Protein AF-A0A0S4JA95-F1 (afdb_monomer_lite)

InterPro domains:
  IPR000727 Target SNARE coiled-coil homology domain [PS50192] (209-271)

Foldseek 3Di:
DPPVVVVVVVVVVVVVVVVVVVVPPDDDDPVVVVVVVVVVVVVVVVVVVLVPDDPLVNLLVVLVVLLVVLVVLVVVLVCCVPDDVPPDDPVNNVVSVVVSVVSLVVSVVSLVVSCVVCVVVVNNVVSVVSVVSSVVSVVVVCVVVVPPPPDDDDPDDDDDDDPDDDDDDDDDDDDDDDDDDDDDDDDDDDPDCVPVCPVVVVVVVVVVVVVVVVVVVVVVVVVVVVVVVVVVVVVVVVVVVVVVVVVVVVVVVVVVVVVVVVVVVVVVVVVVVVVVVVVVVVVVVVVVVVVVVVVVCCVVVCVPDDPPDD

Sequence (310 aa):
MSEYSSTSISMRVSLNKLSKIRGLVGVGDGRSIQQAARDEELAEEERRKLAQLSPYQRTEYLTASAIQELRETMRTYEEMENGVPRQFGPADVARCRQRMRKQEIEISKMGKDALRLARAERKESEARELLRHIDGAKQYYRQRFRLVTTGGDGSNSDADRAISPINSATNFGRNDAAPLLGSDSINATDFGTSLRSEAEFQQFFSTLMKQDHLMDAQLDRIHAGILRLRDNADMLSNELKVQDALIDDTEDKVDAVTGKLKSLNKTLKQTLKQVDSGRMCIYVFCFLILAGLVGGILYVTGVIGPSSKK

Structure (mmCIF, N/CA/C/O backbone):
data_AF-A0A0S4JA95-F1
#
_entry.id   AF-A0A0S4JA95-F1
#
loop_
_atom_site.group_PDB
_atom_site.id
_atom_site.type_symbol
_atom_site.label_atom_id
_atom_site.label_alt_id
_atom_site.label_comp_id
_atom_site.label_asym_id
_atom_site.label_entity_id
_atom_site.label_seq_id
_atom_site.pdbx_PDB_ins_code
_atom_site.Cartn_x
_atom_site.Cartn_y
_atom_site.Cartn_z
_atom_site.occupancy
_atom_site.B_iso_or_equiv
_atom_site.auth_seq_id
_atom_site.auth_comp_id
_atom_site.auth_asym_id
_atom_site.auth_atom_id
_atom_site.pdbx_PDB_model_num
ATOM 1 N N . MET A 1 1 ? -21.968 16.383 29.944 1.00 40.12 1 MET A N 1
ATOM 2 C CA . MET A 1 1 ? -20.825 15.921 29.114 1.00 40.12 1 MET A CA 1
ATOM 3 C C . MET A 1 1 ? -21.123 14.685 28.236 1.00 40.12 1 MET A C 1
ATOM 5 O O . MET A 1 1 ? -20.198 14.165 27.631 1.00 40.12 1 MET A O 1
ATOM 9 N N . SER A 1 2 ? -22.379 14.227 28.087 1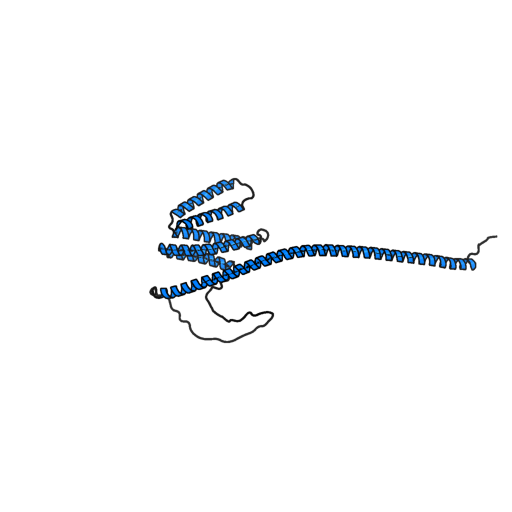.00 48.69 2 SER A N 1
ATOM 10 C CA . SER A 1 2 ? -22.720 13.013 27.304 1.00 48.69 2 SER A CA 1
ATOM 11 C C . SER A 1 2 ? -23.030 13.276 25.813 1.00 48.69 2 SER A C 1
ATOM 13 O O . SER A 1 2 ? -22.929 12.375 24.982 1.00 48.69 2 SER A O 1
ATOM 15 N N . GLU A 1 3 ? -23.331 14.519 25.428 1.00 38.81 3 GLU A N 1
ATOM 16 C CA . GLU A 1 3 ? -23.821 14.826 24.072 1.00 38.81 3 GLU A CA 1
ATOM 17 C C . GLU A 1 3 ? -22.738 14.822 22.981 1.00 38.81 3 GLU A C 1
ATOM 19 O O . GLU A 1 3 ? -23.032 14.499 21.834 1.00 38.81 3 GLU A O 1
ATOM 24 N N . TYR A 1 4 ? -21.465 15.058 23.316 1.00 36.28 4 TYR A N 1
ATOM 25 C CA . TYR A 1 4 ? -20.388 15.095 22.312 1.00 36.28 4 TYR A CA 1
ATOM 26 C C . TYR A 1 4 ? -20.047 13.718 21.707 1.00 36.28 4 TYR A C 1
ATOM 28 O O . TYR A 1 4 ? -19.548 13.646 20.583 1.00 36.28 4 TYR A O 1
ATOM 36 N N . SER A 1 5 ? -20.350 12.614 22.402 1.00 44.53 5 SER A N 1
ATOM 37 C CA . SER A 1 5 ? -20.057 11.262 21.899 1.00 44.53 5 SER A CA 1
ATOM 38 C C . SER A 1 5 ? -21.073 10.804 20.842 1.00 44.53 5 SER A C 1
ATOM 40 O O . SER A 1 5 ? -20.681 10.301 19.785 1.00 44.53 5 SER A O 1
ATOM 42 N N . SER A 1 6 ? -22.370 11.071 21.056 1.00 41.28 6 SER A N 1
ATOM 43 C CA . SER A 1 6 ? -23.441 10.674 20.123 1.00 41.28 6 SER A CA 1
ATOM 44 C C . SER A 1 6 ? -23.321 11.347 18.752 1.00 41.28 6 SER A C 1
ATOM 46 O O . SER A 1 6 ? -23.559 10.700 17.730 1.00 41.28 6 SER A O 1
ATOM 48 N N . THR A 1 7 ? -22.899 12.613 18.701 1.00 38.59 7 THR A N 1
ATOM 49 C CA . THR A 1 7 ? -22.753 13.360 17.440 1.00 38.59 7 THR A CA 1
ATOM 50 C C . THR A 1 7 ? -21.589 12.831 16.599 1.00 38.59 7 THR A C 1
ATOM 52 O O . THR A 1 7 ? -21.710 12.698 15.381 1.00 38.59 7 THR A O 1
ATOM 55 N N . SER A 1 8 ? -20.486 12.437 17.248 1.00 39.91 8 SER A N 1
ATOM 56 C CA . SER A 1 8 ? -19.301 11.899 16.564 1.00 39.91 8 SER A CA 1
ATOM 57 C C . SER A 1 8 ? -19.545 10.521 15.929 1.00 39.91 8 SER A C 1
ATOM 59 O O . SER A 1 8 ? -19.040 10.238 14.842 1.00 39.91 8 SER A O 1
ATOM 61 N N . ILE A 1 9 ? -20.373 9.687 16.566 1.00 47.34 9 ILE A N 1
ATOM 62 C CA . ILE A 1 9 ? -20.746 8.353 16.074 1.00 47.34 9 ILE A CA 1
ATOM 63 C C . ILE A 1 9 ? -21.783 8.473 14.942 1.00 47.34 9 ILE A C 1
ATOM 65 O O . ILE A 1 9 ? -21.666 7.795 13.921 1.00 47.34 9 ILE A O 1
ATOM 69 N N . SER A 1 10 ? -22.738 9.405 15.063 1.00 42.75 10 SER A N 1
ATOM 70 C CA . SER A 1 10 ? -23.757 9.696 14.037 1.00 42.75 10 SER A CA 1
ATOM 71 C C . SER A 1 10 ? -23.156 10.180 12.703 1.00 42.75 10 SER A C 1
ATOM 73 O O . SER A 1 10 ? -23.601 9.783 11.619 1.00 42.75 10 SER A O 1
ATOM 75 N N . MET A 1 11 ? -22.077 10.972 12.757 1.00 40.06 11 MET A N 1
ATOM 76 C CA . MET A 1 11 ? -21.356 11.406 11.553 1.00 40.06 11 MET A CA 1
ATOM 77 C C . MET A 1 11 ? -20.613 10.260 10.845 1.00 40.06 11 MET A C 1
ATOM 79 O O . MET A 1 11 ? -20.545 10.247 9.617 1.00 40.06 11 MET A O 1
ATOM 83 N N . ARG A 1 12 ? -20.091 9.266 11.575 1.00 48.62 12 ARG A N 1
ATOM 84 C CA . ARG A 1 12 ? -19.271 8.184 10.990 1.00 48.62 12 ARG A CA 1
ATOM 85 C C . ARG A 1 12 ? -20.079 7.166 10.189 1.00 48.62 12 ARG A C 1
ATOM 87 O O . ARG A 1 12 ? -19.659 6.796 9.094 1.00 48.62 12 ARG A O 1
ATOM 94 N N . VAL A 1 13 ? -21.260 6.781 10.680 1.00 48.09 13 VAL A N 1
ATOM 95 C CA . VAL A 1 13 ? -22.182 5.888 9.946 1.00 48.09 13 VAL A CA 1
ATOM 96 C C . VAL A 1 13 ? -22.606 6.524 8.616 1.00 48.09 13 VAL A C 1
ATOM 98 O O . VAL A 1 13 ? -22.674 5.851 7.587 1.00 48.09 13 VAL A O 1
ATOM 101 N N . SER A 1 14 ? -22.806 7.844 8.616 1.00 48.53 14 SER A N 1
ATOM 102 C CA . SER A 1 14 ? -23.170 8.610 7.419 1.00 48.53 14 SER A CA 1
ATOM 103 C C . SER A 1 14 ? -22.014 8.686 6.410 1.00 48.53 14 SER A C 1
ATOM 105 O O . SER A 1 14 ? -22.227 8.520 5.212 1.00 48.53 14 SER A O 1
ATOM 107 N N . LEU A 1 15 ? -20.771 8.862 6.873 1.00 42.06 15 LEU A N 1
ATOM 108 C CA . LEU A 1 15 ? -19.599 8.972 5.993 1.00 42.06 15 LEU A CA 1
ATOM 109 C C . LEU A 1 15 ? -19.206 7.644 5.324 1.00 42.06 15 LEU A C 1
ATOM 111 O O . LEU A 1 15 ? -18.829 7.645 4.150 1.00 42.06 15 LEU A O 1
ATOM 115 N N . ASN A 1 16 ? -19.347 6.507 6.013 1.00 45.72 16 ASN A N 1
ATOM 116 C CA . ASN A 1 16 ? -19.073 5.196 5.412 1.00 45.72 16 ASN A CA 1
ATOM 117 C C . ASN A 1 16 ? -20.108 4.830 4.333 1.00 45.72 16 ASN A C 1
ATOM 119 O O . ASN A 1 16 ? -19.714 4.350 3.265 1.00 45.72 16 ASN A O 1
ATOM 123 N N . LYS A 1 17 ? -21.401 5.132 4.546 1.00 52.81 17 LYS A N 1
ATOM 124 C CA . LYS A 1 17 ? -22.447 4.972 3.515 1.00 52.81 17 LYS A CA 1
ATOM 125 C C . LYS A 1 17 ? -22.216 5.914 2.318 1.00 52.81 17 LYS A C 1
ATOM 127 O O . LYS A 1 17 ? -22.281 5.463 1.178 1.00 52.81 17 LYS A O 1
ATOM 132 N N . LEU A 1 18 ? -21.801 7.165 2.551 1.00 39.41 18 LEU A N 1
ATOM 133 C CA . LEU A 1 18 ? -21.456 8.117 1.479 1.00 39.41 18 LEU A CA 1
ATOM 134 C C . LEU A 1 18 ? -20.217 7.700 0.665 1.00 39.41 18 LEU A C 1
ATOM 136 O O . LEU A 1 18 ? -20.162 7.933 -0.542 1.00 39.41 18 LEU A O 1
ATOM 140 N N . SER A 1 19 ? -19.236 7.031 1.280 1.00 47.09 19 SER A N 1
ATOM 141 C CA . SER A 1 19 ? -18.080 6.488 0.548 1.00 47.09 19 SER A CA 1
ATOM 142 C C . SER A 1 19 ? -18.459 5.339 -0.398 1.00 47.09 19 SER A C 1
ATOM 144 O O . SER A 1 19 ? -17.890 5.229 -1.484 1.00 47.09 19 SER A O 1
ATOM 146 N N . LYS A 1 20 ? -19.468 4.535 -0.024 1.00 48.22 20 LYS A N 1
ATOM 147 C CA . LYS A 1 20 ? -20.014 3.440 -0.842 1.00 48.22 20 LYS A CA 1
ATOM 148 C C . LYS A 1 20 ? -20.775 3.981 -2.061 1.00 48.22 20 LYS A C 1
ATOM 150 O O . LYS A 1 20 ? -20.765 3.351 -3.111 1.00 48.22 20 LYS A O 1
ATOM 155 N N . ILE A 1 21 ? -21.336 5.188 -1.947 1.00 46.75 21 ILE A N 1
ATOM 156 C CA . ILE A 1 21 ? -21.994 5.921 -3.040 1.00 46.75 21 ILE A CA 1
ATOM 157 C C . ILE A 1 21 ? -20.963 6.599 -3.965 1.00 46.75 21 ILE A C 1
ATOM 159 O O . ILE A 1 21 ? -21.133 6.615 -5.181 1.00 46.75 21 ILE A O 1
ATOM 163 N N . ARG A 1 22 ? -19.838 7.102 -3.432 1.00 42.91 22 ARG A N 1
ATOM 164 C CA . ARG A 1 22 ? -18.811 7.798 -4.238 1.00 42.91 22 ARG A CA 1
ATOM 165 C C . ARG A 1 22 ? -17.956 6.870 -5.118 1.00 42.91 22 ARG A C 1
ATOM 167 O O . ARG A 1 22 ? -17.336 7.348 -6.062 1.00 42.91 22 ARG A O 1
ATOM 174 N N . GLY A 1 23 ? -17.940 5.563 -4.846 1.00 40.25 23 GLY A N 1
ATOM 175 C CA . GLY A 1 23 ? -17.291 4.554 -5.698 1.00 40.25 23 GLY A CA 1
ATOM 176 C C . GLY A 1 23 ? -18.066 4.193 -6.975 1.00 40.25 23 GLY A C 1
ATOM 177 O O . GLY A 1 23 ? -17.546 3.460 -7.806 1.00 40.25 23 GLY A O 1
ATOM 178 N N . LEU A 1 24 ? -19.286 4.714 -7.139 1.00 44.34 24 LEU A N 1
ATOM 179 C CA . LEU A 1 24 ? -20.206 4.436 -8.250 1.00 44.34 24 LEU A CA 1
ATOM 180 C C . LEU A 1 24 ? -20.375 5.643 -9.194 1.00 44.34 24 LEU A C 1
ATOM 182 O O . LEU A 1 24 ? -21.385 5.774 -9.881 1.00 44.34 24 LEU A O 1
ATOM 186 N N . VAL A 1 25 ? -19.387 6.545 -9.250 1.00 42.47 25 VAL A N 1
ATOM 187 C CA . VAL A 1 25 ? -19.372 7.645 -10.230 1.00 42.47 25 VAL A CA 1
ATOM 188 C C . VAL A 1 25 ? -18.811 7.122 -11.549 1.00 42.47 25 VAL A C 1
ATOM 190 O O . VAL A 1 25 ? -17.642 7.296 -11.881 1.00 42.47 25 VAL A O 1
ATOM 193 N N . GLY A 1 26 ? -19.678 6.440 -12.286 1.00 42.94 26 GLY A N 1
ATOM 194 C CA . GLY A 1 26 ? -19.425 5.978 -13.638 1.00 42.94 26 GLY A CA 1
ATOM 195 C C . GLY A 1 26 ? -20.683 5.339 -14.201 1.00 42.94 26 GLY A C 1
ATOM 196 O O . GLY A 1 26 ? -20.927 4.166 -13.958 1.00 42.94 26 GLY A O 1
ATOM 197 N N . VAL A 1 27 ? -21.420 6.122 -14.992 1.00 41.16 27 VAL A N 1
ATOM 198 C CA . VAL A 1 27 ? -22.648 5.780 -15.734 1.00 41.16 27 VAL A CA 1
ATOM 199 C C . VAL A 1 27 ? -23.941 5.944 -14.928 1.00 41.16 27 VAL A C 1
ATOM 201 O O . VAL A 1 27 ? -24.255 5.198 -14.007 1.00 41.16 27 VAL A O 1
ATOM 204 N N . GLY A 1 28 ? -24.684 6.989 -15.301 1.00 49.06 28 GLY A N 1
ATOM 205 C CA . GLY A 1 28 ? -25.961 7.360 -14.719 1.00 49.06 28 GLY A CA 1
ATOM 206 C C . GLY A 1 28 ? -27.033 6.306 -14.956 1.00 49.06 28 GLY A C 1
ATOM 207 O O . GLY A 1 28 ? -27.331 5.946 -16.091 1.00 49.06 28 GLY A O 1
ATOM 208 N N . ASP A 1 29 ? -27.649 5.878 -13.862 1.00 44.66 29 ASP A N 1
ATOM 209 C CA . ASP A 1 29 ? -28.899 5.141 -13.880 1.00 44.66 29 ASP A CA 1
ATOM 210 C C . ASP A 1 29 ? -29.833 5.805 -12.859 1.00 44.66 29 ASP A C 1
ATOM 212 O O . ASP A 1 29 ? -29.505 5.932 -11.671 1.00 44.66 29 ASP A O 1
ATOM 216 N N . GLY A 1 30 ? -30.990 6.287 -13.322 1.00 50.72 30 GLY A N 1
ATOM 217 C CA . GLY A 1 30 ? -31.999 6.980 -12.505 1.00 50.72 30 GLY A CA 1
ATOM 218 C C . GLY A 1 30 ? -32.565 6.120 -11.367 1.00 50.72 30 GLY A C 1
ATOM 219 O O . GLY A 1 30 ? -33.229 6.636 -10.470 1.00 50.72 30 GLY A O 1
ATOM 220 N N . ARG A 1 31 ? -32.236 4.822 -11.350 1.00 51.56 31 ARG A N 1
ATOM 221 C CA . ARG A 1 31 ? -32.464 3.897 -10.231 1.00 51.56 31 ARG A CA 1
ATOM 222 C C . ARG A 1 31 ? -31.691 4.268 -8.959 1.00 51.56 31 ARG A C 1
ATOM 224 O O . ARG A 1 31 ? -32.175 3.989 -7.867 1.00 51.56 31 ARG A O 1
ATOM 231 N N . SER A 1 32 ? -30.552 4.955 -9.071 1.00 60.62 32 SER A N 1
ATOM 232 C CA . SER A 1 32 ? -29.717 5.333 -7.917 1.00 60.62 32 SER A CA 1
ATOM 233 C C . SER A 1 32 ? -30.389 6.322 -6.954 1.00 60.62 32 SER A C 1
ATOM 235 O O . SER A 1 32 ? -30.177 6.226 -5.750 1.00 60.62 32 SER A O 1
ATOM 237 N N . ILE A 1 33 ? -31.242 7.228 -7.447 1.00 64.31 33 ILE A N 1
ATOM 238 C CA . ILE A 1 33 ? -31.874 8.267 -6.611 1.00 64.31 33 ILE A CA 1
ATOM 239 C C . ILE A 1 33 ? -33.005 7.679 -5.760 1.00 64.31 33 ILE A C 1
ATOM 241 O O . ILE A 1 33 ? -33.087 7.953 -4.566 1.00 64.31 33 ILE A O 1
ATOM 245 N N . GLN A 1 34 ? -33.851 6.825 -6.343 1.00 68.38 34 GLN A N 1
ATOM 246 C CA . GLN A 1 34 ? -34.899 6.129 -5.587 1.00 68.38 34 GLN A CA 1
ATOM 247 C C . GLN A 1 34 ? -34.320 5.147 -4.568 1.00 68.38 34 GLN A C 1
ATOM 249 O O . GLN A 1 34 ? -34.892 4.966 -3.496 1.00 68.38 34 GLN A O 1
ATOM 254 N N . GLN A 1 35 ? -33.191 4.519 -4.891 1.00 71.88 35 GLN A N 1
ATOM 255 C CA . GLN A 1 35 ? -32.528 3.592 -3.984 1.00 71.88 35 GLN A CA 1
ATOM 256 C C . GLN A 1 35 ? -31.829 4.336 -2.840 1.00 71.88 35 GLN A C 1
ATOM 258 O O . GLN A 1 35 ? -32.006 3.959 -1.689 1.00 71.88 35 GLN A O 1
ATOM 263 N N . ALA A 1 36 ? -31.178 5.468 -3.127 1.00 72.12 36 ALA A N 1
ATOM 264 C CA . ALA A 1 36 ? -30.613 6.342 -2.102 1.00 72.12 36 ALA A CA 1
ATOM 265 C C . ALA A 1 36 ? -31.681 6.902 -1.146 1.00 72.12 36 ALA A C 1
ATOM 267 O O . ALA A 1 36 ? -31.464 6.904 0.061 1.00 72.12 36 ALA A O 1
ATOM 268 N N . ALA A 1 37 ? -32.846 7.314 -1.662 1.00 77.12 37 ALA A N 1
ATOM 269 C CA . ALA A 1 37 ? -33.949 7.798 -0.829 1.00 77.12 37 ALA A CA 1
ATOM 270 C C . ALA A 1 37 ? -34.509 6.700 0.094 1.00 77.12 37 ALA A C 1
ATOM 272 O O . ALA A 1 37 ? -34.759 6.950 1.270 1.00 77.12 37 ALA A O 1
ATOM 273 N N . ARG A 1 38 ? -34.649 5.464 -0.410 1.00 78.12 38 ARG A N 1
ATOM 274 C CA . ARG A 1 38 ? -35.054 4.311 0.415 1.00 78.12 38 ARG A CA 1
ATOM 275 C C . ARG A 1 38 ? -34.007 3.951 1.468 1.00 78.12 38 ARG A C 1
ATOM 277 O O . ARG A 1 38 ? -34.364 3.627 2.596 1.00 78.12 38 ARG A O 1
ATOM 284 N N . ASP A 1 39 ? -32.727 4.018 1.116 1.00 75.94 39 ASP A N 1
ATOM 285 C CA . ASP A 1 39 ? -31.629 3.743 2.046 1.00 75.94 39 ASP A CA 1
ATOM 286 C C . ASP A 1 39 ? -31.532 4.810 3.151 1.00 75.94 39 ASP A C 1
ATOM 288 O O . ASP A 1 39 ? -31.153 4.501 4.286 1.00 75.94 39 ASP A O 1
ATOM 292 N N . GLU A 1 40 ? -31.877 6.060 2.834 1.00 79.00 40 GLU A N 1
ATOM 293 C CA . GLU A 1 40 ? -31.938 7.168 3.789 1.00 79.00 40 GLU A CA 1
ATOM 294 C C . GLU A 1 40 ? -33.131 7.025 4.744 1.00 79.00 40 GLU A C 1
ATOM 296 O O . GLU A 1 40 ? -32.951 7.152 5.957 1.00 79.00 40 GLU A O 1
ATOM 301 N N . GLU A 1 41 ? -34.305 6.650 4.230 1.00 81.62 41 GLU A N 1
ATOM 302 C CA . GLU A 1 41 ? -35.497 6.365 5.040 1.00 81.62 41 GLU A CA 1
ATOM 303 C C . GLU A 1 41 ? -35.250 5.205 6.019 1.00 81.62 41 GLU A C 1
ATOM 305 O O . GLU A 1 41 ? -35.518 5.327 7.217 1.00 81.62 41 GLU A O 1
ATOM 310 N N . LEU A 1 42 ? -34.629 4.116 5.549 1.00 80.44 42 LEU A N 1
ATOM 311 C CA . LEU A 1 42 ? -34.222 2.991 6.398 1.00 80.44 42 LEU A CA 1
ATOM 312 C C . LEU A 1 42 ? -33.213 3.417 7.472 1.00 80.44 42 LEU A C 1
ATOM 314 O O . LEU A 1 42 ? -33.325 3.011 8.630 1.00 80.44 42 LEU A O 1
ATOM 318 N N . ALA A 1 43 ? -32.239 4.261 7.121 1.00 77.38 43 ALA A N 1
ATOM 319 C CA . ALA A 1 43 ? -31.263 4.765 8.083 1.00 77.38 43 ALA A CA 1
ATOM 320 C C . ALA A 1 43 ? -31.907 5.671 9.145 1.00 77.38 43 ALA A C 1
ATOM 322 O O . ALA A 1 43 ? -31.473 5.678 10.301 1.00 77.38 43 ALA A O 1
ATOM 323 N N . GLU A 1 44 ? -32.928 6.445 8.780 1.00 80.75 44 GLU A N 1
ATOM 324 C CA . GLU A 1 44 ? -33.668 7.273 9.727 1.00 80.75 44 GLU A CA 1
ATOM 325 C C . GLU A 1 44 ? -34.537 6.422 10.660 1.00 80.75 44 GLU A C 1
ATOM 327 O O . GLU A 1 44 ? -34.577 6.668 11.870 1.00 80.75 44 GLU A O 1
ATOM 332 N N . GLU A 1 45 ? -35.162 5.367 10.140 1.00 81.38 45 GLU A N 1
ATOM 333 C CA . GLU A 1 45 ? -35.920 4.412 10.946 1.00 81.38 45 GLU A CA 1
ATOM 334 C C . GLU A 1 45 ? -35.017 3.673 11.948 1.00 81.38 45 GLU A C 1
ATOM 336 O O . GLU A 1 45 ? -35.349 3.574 13.133 1.00 81.38 45 GLU A O 1
ATOM 341 N N . GLU A 1 46 ? -33.830 3.231 11.519 1.00 75.38 46 GLU A N 1
ATOM 342 C CA . GLU A 1 46 ? -32.809 2.655 12.404 1.00 75.38 46 GLU A CA 1
ATOM 343 C C . GLU A 1 46 ? -32.403 3.635 13.511 1.00 75.38 46 GLU A C 1
ATOM 345 O O . GLU A 1 46 ? -32.295 3.248 14.675 1.00 75.38 46 GLU A O 1
ATOM 350 N N . ARG A 1 47 ? -32.229 4.924 13.191 1.00 77.62 47 ARG A N 1
ATOM 351 C CA . ARG A 1 47 ? -31.912 5.959 14.191 1.00 77.62 47 ARG A CA 1
ATOM 352 C C . ARG A 1 47 ? -33.031 6.138 15.210 1.00 77.62 47 ARG A C 1
ATOM 354 O O . ARG A 1 47 ? -32.741 6.268 16.399 1.00 77.62 47 ARG A O 1
ATOM 361 N N . ARG A 1 48 ? -34.291 6.124 14.767 1.00 82.69 48 ARG A N 1
ATOM 362 C CA . ARG A 1 48 ? -35.458 6.218 15.659 1.00 82.69 48 ARG A CA 1
ATOM 363 C C . ARG A 1 48 ? -35.540 5.003 16.583 1.00 82.69 48 ARG A C 1
ATOM 365 O O . ARG A 1 48 ? -35.748 5.178 17.781 1.00 82.69 48 ARG A O 1
ATOM 372 N N . LYS A 1 49 ? -35.285 3.798 16.065 1.00 80.19 49 LYS A N 1
ATOM 373 C CA . LYS A 1 49 ? -35.209 2.562 16.866 1.00 80.19 49 LYS A CA 1
ATOM 374 C C . LYS A 1 49 ? -34.053 2.609 17.873 1.00 80.19 49 LYS A C 1
ATOM 376 O O . LYS A 1 49 ? -34.247 2.304 19.045 1.00 80.19 49 LYS A O 1
ATOM 381 N N . LEU A 1 50 ? -32.878 3.088 17.461 1.00 74.06 50 LEU A N 1
ATOM 382 C CA . LEU A 1 50 ? -31.706 3.266 18.332 1.00 74.06 50 LEU A CA 1
ATOM 383 C C . LEU A 1 50 ? -31.912 4.303 19.439 1.00 74.06 50 LEU A C 1
ATOM 385 O O . LEU A 1 50 ? -31.265 4.202 20.480 1.00 74.06 50 LEU A O 1
ATOM 389 N N . ALA A 1 51 ? -32.791 5.284 19.235 1.00 81.00 51 ALA A N 1
ATOM 390 C CA . ALA A 1 51 ? -33.137 6.270 20.254 1.00 81.00 51 ALA A CA 1
ATOM 391 C C . ALA A 1 51 ? -34.054 5.704 21.355 1.00 81.00 51 ALA A C 1
ATOM 393 O O . ALA A 1 51 ? -34.079 6.252 22.452 1.00 81.00 51 ALA A O 1
ATOM 394 N N . GLN A 1 52 ? -34.786 4.621 21.076 1.00 85.75 52 GLN A N 1
ATOM 395 C CA . GLN A 1 52 ? -35.679 3.966 22.040 1.00 85.75 52 GLN A CA 1
ATOM 396 C C . GLN A 1 52 ? -34.980 2.872 22.868 1.00 85.75 52 GLN A C 1
ATOM 398 O O . GLN A 1 52 ? -35.522 2.427 23.877 1.00 85.75 52 GLN A O 1
ATOM 403 N N . LEU A 1 53 ? -33.789 2.436 22.449 1.00 86.19 53 LEU A N 1
ATOM 404 C CA . LEU A 1 53 ? -33.022 1.362 23.085 1.00 86.19 53 LEU A CA 1
ATOM 405 C C . LEU A 1 53 ? -32.216 1.862 24.292 1.00 86.19 53 LEU A C 1
ATOM 407 O O . LEU A 1 53 ? -31.816 3.028 24.355 1.00 86.19 53 LEU A O 1
ATOM 411 N N . SER A 1 54 ? -31.930 0.962 25.243 1.00 90.06 54 SER A N 1
ATOM 412 C CA . SER A 1 54 ? -31.064 1.299 26.379 1.00 90.06 54 SER A CA 1
ATOM 413 C C . SER A 1 54 ? -29.647 1.666 25.905 1.00 90.06 54 SER A C 1
ATOM 415 O O . SER A 1 54 ? -29.214 1.204 24.841 1.00 90.06 54 SER A O 1
ATOM 417 N N . PRO A 1 55 ? -28.892 2.486 26.662 1.00 89.12 55 PRO A N 1
ATOM 418 C CA . PRO A 1 55 ? -27.515 2.834 26.316 1.00 89.12 55 PRO A CA 1
ATOM 419 C C . PRO A 1 55 ? -26.649 1.610 26.000 1.00 89.12 55 PRO A C 1
ATOM 421 O O . PRO A 1 55 ? -25.936 1.613 24.994 1.00 89.12 55 PRO A O 1
ATOM 424 N N . TYR A 1 56 ? -26.758 0.548 26.804 1.00 88.69 56 TYR A N 1
ATOM 425 C CA . TYR A 1 56 ? -26.090 -0.723 26.538 1.00 88.69 56 TYR A CA 1
ATOM 426 C C . TYR A 1 56 ? -26.538 -1.355 25.213 1.00 88.69 56 TYR A C 1
ATOM 428 O O . TYR A 1 56 ? -25.693 -1.610 24.355 1.00 88.69 56 TYR A O 1
ATOM 436 N N . GLN A 1 57 ? -27.846 -1.528 25.000 1.00 87.56 57 GLN A N 1
ATOM 437 C CA . GLN A 1 57 ? -28.393 -2.149 23.784 1.00 87.56 57 GLN A CA 1
ATOM 438 C C . GLN A 1 57 ? -27.989 -1.395 22.512 1.00 87.56 57 GLN A C 1
ATOM 440 O O . GLN A 1 57 ? -27.701 -1.989 21.474 1.00 87.56 57 GLN A O 1
ATOM 445 N N . ARG A 1 58 ? -27.900 -0.065 22.593 1.00 86.56 58 ARG A N 1
ATOM 446 C CA . ARG A 1 58 ? -27.397 0.760 21.495 1.00 86.56 58 ARG A CA 1
ATOM 447 C C . ARG A 1 58 ? -25.931 0.452 21.190 1.00 86.56 58 ARG A C 1
ATOM 449 O O . ARG A 1 58 ? -25.570 0.314 20.023 1.00 86.56 58 ARG A O 1
ATOM 456 N N . THR A 1 59 ? -25.078 0.348 22.210 1.00 88.19 59 THR A N 1
ATOM 457 C CA . THR A 1 59 ? -23.663 -0.008 22.006 1.00 88.19 59 THR A CA 1
ATOM 458 C C . THR A 1 59 ? -23.465 -1.446 21.550 1.00 88.19 59 THR A C 1
ATOM 460 O O . THR A 1 59 ? -22.589 -1.699 20.726 1.00 88.19 59 THR A O 1
ATOM 463 N N . GLU A 1 60 ? -24.292 -2.372 22.024 1.00 87.75 60 GLU A N 1
ATOM 464 C CA . GLU A 1 60 ? -24.311 -3.763 21.582 1.00 87.75 60 GLU A CA 1
ATOM 465 C C . GLU A 1 60 ? -24.624 -3.846 20.087 1.00 87.75 60 GLU A C 1
ATOM 467 O O . GLU A 1 60 ? -23.827 -4.405 19.334 1.00 87.75 60 GLU A O 1
ATOM 472 N N . TYR A 1 61 ? -25.704 -3.198 19.635 1.00 87.19 61 TYR A N 1
ATOM 473 C CA . TYR A 1 61 ? -26.069 -3.143 18.219 1.00 87.19 61 TYR A CA 1
ATOM 474 C C . TYR A 1 61 ? -24.944 -2.567 17.352 1.00 87.19 61 TYR A C 1
ATOM 476 O O . TYR A 1 61 ? -24.587 -3.138 16.323 1.00 87.19 61 TYR A O 1
ATOM 484 N N . LEU A 1 62 ? -24.343 -1.451 17.780 1.00 87.50 62 LEU A N 1
ATOM 485 C CA . LEU A 1 62 ? -23.231 -0.830 17.055 1.00 87.50 62 LEU A CA 1
ATOM 486 C C . LEU A 1 62 ? -22.013 -1.756 16.976 1.00 87.50 62 LEU A C 1
ATOM 488 O O . LEU A 1 62 ? -21.377 -1.858 15.929 1.00 87.50 62 LEU A O 1
ATOM 492 N N . THR A 1 63 ? -21.714 -2.462 18.064 1.00 87.81 63 THR A N 1
ATOM 493 C CA . THR A 1 63 ? -20.607 -3.418 18.110 1.00 87.81 63 THR A CA 1
ATOM 494 C C . THR A 1 63 ? -20.878 -4.613 17.198 1.00 87.81 63 THR A C 1
ATOM 496 O O . THR A 1 63 ? -20.002 -5.001 16.428 1.00 87.81 63 THR A O 1
ATOM 499 N N . ALA A 1 64 ? -22.094 -5.162 17.225 1.00 84.88 64 ALA A N 1
ATOM 500 C CA . ALA A 1 64 ? -22.512 -6.255 16.353 1.00 84.88 64 ALA A CA 1
ATOM 501 C C . ALA A 1 64 ? -22.457 -5.854 14.869 1.00 84.88 64 ALA A C 1
ATOM 503 O O . ALA A 1 64 ? -21.910 -6.592 14.047 1.00 84.88 64 ALA A O 1
ATOM 504 N N . SER A 1 65 ? -22.936 -4.652 14.538 1.00 87.94 65 SER A N 1
ATOM 505 C CA . SER A 1 65 ? -22.863 -4.087 13.188 1.00 87.94 65 SER A CA 1
ATOM 506 C C . SER A 1 65 ? -21.413 -3.915 12.719 1.00 87.94 65 SER A C 1
ATOM 508 O O . SER A 1 65 ? -21.072 -4.310 11.605 1.00 87.94 65 SER A O 1
ATOM 510 N N . ALA A 1 66 ? -20.519 -3.432 13.585 1.00 88.50 66 ALA A N 1
ATOM 511 C CA . ALA A 1 66 ? -19.099 -3.318 13.260 1.00 88.50 66 ALA A CA 1
ATOM 512 C C . ALA A 1 66 ? -18.415 -4.682 13.065 1.00 88.50 66 ALA A C 1
ATOM 514 O O . ALA A 1 66 ? -17.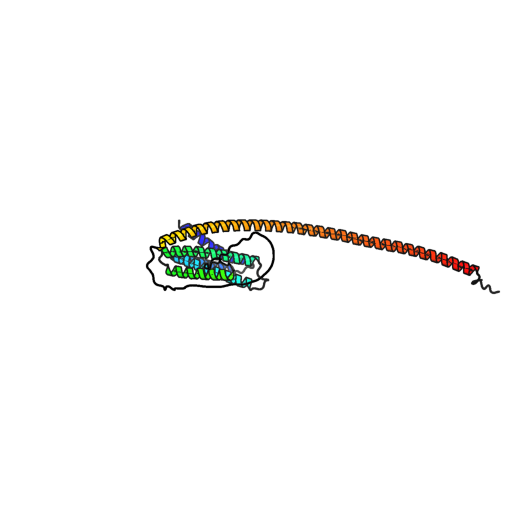587 -4.829 12.165 1.00 88.50 66 ALA A O 1
ATOM 515 N N . ILE A 1 67 ? -18.772 -5.700 13.861 1.00 86.38 67 ILE A N 1
ATOM 516 C CA . ILE A 1 67 ? -18.292 -7.080 13.666 1.00 86.38 67 ILE A CA 1
ATOM 517 C C . ILE A 1 67 ? -18.736 -7.614 12.303 1.00 86.38 67 ILE A C 1
ATOM 519 O O . ILE A 1 67 ? -17.943 -8.252 11.608 1.00 86.38 67 ILE A O 1
ATOM 523 N N . GLN A 1 68 ? -19.985 -7.360 11.907 1.00 88.00 68 GLN A N 1
ATOM 524 C CA . GLN A 1 68 ? -20.474 -7.743 10.588 1.00 88.00 68 GLN A CA 1
ATOM 525 C C . GLN A 1 68 ? -19.686 -7.036 9.480 1.00 88.00 68 GLN A C 1
ATOM 527 O O . GLN A 1 68 ? -19.227 -7.698 8.551 1.00 88.00 68 GLN A O 1
ATOM 532 N N . GLU A 1 69 ? -19.451 -5.729 9.609 1.00 87.25 69 GLU A N 1
ATOM 533 C CA . GLU A 1 69 ? -18.669 -4.967 8.632 1.00 87.25 69 GLU A CA 1
ATOM 534 C C . GLU A 1 69 ? -17.234 -5.504 8.509 1.00 87.25 69 GLU A C 1
ATOM 536 O O . GLU A 1 69 ? -16.708 -5.607 7.402 1.00 87.25 69 GLU A O 1
ATOM 541 N N . LEU A 1 70 ? -16.611 -5.900 9.624 1.00 89.31 70 LEU A N 1
ATOM 542 C CA . LEU A 1 70 ? -15.296 -6.543 9.622 1.00 89.31 70 LEU A CA 1
ATOM 543 C C . LEU A 1 70 ? -15.317 -7.893 8.883 1.00 89.31 70 LEU A C 1
ATOM 545 O O . LEU A 1 70 ? -14.398 -8.206 8.131 1.00 89.31 70 LEU A O 1
ATOM 549 N N . ARG A 1 71 ? -16.363 -8.705 9.065 1.00 88.19 71 ARG A N 1
ATOM 550 C CA . ARG A 1 71 ? -16.499 -9.988 8.354 1.00 88.19 71 ARG A CA 1
ATOM 551 C C . ARG A 1 71 ? -16.722 -9.795 6.856 1.00 88.19 71 ARG A C 1
ATOM 553 O O . ARG A 1 71 ? -16.178 -10.554 6.058 1.00 88.19 71 ARG A O 1
ATOM 560 N N . GLU A 1 72 ? -17.495 -8.785 6.469 1.00 87.50 72 GLU A N 1
ATOM 561 C CA . GLU A 1 72 ? -17.698 -8.432 5.063 1.00 87.50 72 GLU A CA 1
ATOM 562 C C . GLU A 1 72 ? -16.390 -7.964 4.422 1.00 87.50 72 GLU A C 1
ATOM 564 O O . GLU A 1 72 ? -16.029 -8.448 3.350 1.00 87.50 72 GLU A O 1
ATOM 569 N N . THR A 1 73 ? -15.628 -7.092 5.091 1.00 88.56 73 THR A N 1
ATOM 570 C CA . THR A 1 73 ? -14.327 -6.650 4.571 1.00 88.56 73 THR A CA 1
ATOM 571 C C . THR A 1 73 ? -13.341 -7.811 4.459 1.00 88.56 73 THR A C 1
ATOM 573 O O . THR A 1 73 ? -12.657 -7.920 3.443 1.00 88.56 73 THR A O 1
ATOM 576 N N . MET A 1 74 ? -13.328 -8.745 5.412 1.00 88.75 74 MET A N 1
ATOM 577 C CA . MET A 1 74 ? -12.548 -9.984 5.298 1.00 88.75 74 MET A CA 1
ATOM 578 C C . MET A 1 74 ? -12.968 -10.843 4.109 1.00 88.75 74 MET A C 1
ATOM 580 O O . MET A 1 74 ? -12.100 -11.308 3.378 1.00 88.75 74 MET A O 1
ATOM 584 N N . ARG A 1 75 ? -14.272 -11.030 3.875 1.00 88.50 75 ARG A N 1
ATOM 585 C CA . ARG A 1 75 ? -14.752 -11.782 2.707 1.00 88.50 75 ARG A CA 1
ATOM 586 C C . ARG A 1 75 ? -14.300 -11.116 1.408 1.00 88.50 75 ARG A C 1
ATOM 588 O O . ARG A 1 75 ? -13.762 -11.793 0.541 1.00 88.50 75 ARG A O 1
ATOM 595 N N . THR A 1 76 ? -14.431 -9.791 1.301 1.00 88.56 76 THR A N 1
ATOM 596 C CA . THR A 1 76 ? -13.940 -9.069 0.113 1.00 88.56 76 THR A CA 1
ATOM 597 C C . THR A 1 76 ? -12.431 -9.214 -0.053 1.00 88.56 76 THR A C 1
ATOM 599 O O . THR A 1 76 ? -11.942 -9.328 -1.171 1.00 88.56 76 THR A O 1
ATOM 602 N N . TYR A 1 77 ? -11.674 -9.253 1.046 1.00 88.81 77 TYR A N 1
ATOM 603 C CA . TYR A 1 77 ? -10.241 -9.516 1.001 1.00 88.81 77 TYR A CA 1
ATOM 604 C C . TYR A 1 77 ? -9.935 -10.929 0.488 1.00 88.81 77 TYR A C 1
ATOM 606 O O . TYR A 1 77 ? -9.063 -11.079 -0.360 1.00 88.81 77 TYR A O 1
ATOM 614 N N . GLU A 1 78 ? -10.659 -11.947 0.956 1.00 87.88 78 GLU A N 1
ATOM 615 C CA . GLU A 1 78 ? -10.507 -13.330 0.489 1.00 87.88 78 GLU A CA 1
ATOM 616 C C . GLU A 1 78 ? -10.854 -13.473 -1.000 1.00 87.88 78 GLU A C 1
ATOM 618 O O . GLU A 1 78 ? -10.180 -14.206 -1.721 1.00 87.88 78 GLU A O 1
ATOM 623 N N . GLU A 1 79 ? -11.864 -12.751 -1.483 1.00 87.06 79 GLU A N 1
ATOM 624 C CA . GLU A 1 79 ? -12.201 -12.683 -2.909 1.00 87.06 79 GLU A CA 1
ATOM 625 C C . GLU A 1 79 ? -11.089 -12.002 -3.723 1.00 87.06 79 GLU A C 1
ATOM 627 O O . GLU A 1 79 ? -10.744 -12.475 -4.805 1.00 87.06 79 GLU A O 1
ATOM 632 N N . MET A 1 80 ? -10.477 -10.936 -3.190 1.00 84.62 80 MET A N 1
ATOM 633 C CA . MET A 1 80 ? -9.334 -10.266 -3.824 1.00 84.62 80 MET A CA 1
ATOM 634 C C . MET A 1 80 ? -8.063 -11.126 -3.828 1.00 84.62 80 MET A C 1
ATOM 636 O O . MET A 1 80 ? -7.297 -11.066 -4.785 1.00 84.62 80 MET A O 1
ATOM 640 N N . GLU A 1 81 ? -7.823 -11.914 -2.775 1.00 83.31 81 GLU A N 1
ATOM 641 C CA . GLU A 1 81 ? -6.631 -12.761 -2.630 1.00 83.31 81 GLU A CA 1
ATOM 642 C C . GLU A 1 81 ? -6.718 -14.046 -3.468 1.00 83.31 81 GLU A C 1
ATOM 644 O O . GLU A 1 81 ? -5.721 -14.460 -4.055 1.00 83.31 81 GLU A O 1
ATOM 649 N N . ASN A 1 82 ? -7.906 -14.655 -3.560 1.00 83.75 82 ASN A N 1
ATOM 650 C CA . ASN A 1 82 ? -8.134 -15.867 -4.358 1.00 83.75 82 ASN A CA 1
ATOM 651 C C . ASN A 1 82 ? -8.532 -15.571 -5.818 1.00 83.75 82 ASN A C 1
ATOM 653 O O . ASN A 1 82 ? -8.579 -16.485 -6.644 1.00 83.75 82 ASN A O 1
ATOM 657 N N . GLY A 1 83 ? -8.864 -14.318 -6.137 1.00 77.38 83 GLY A N 1
ATOM 658 C CA . GLY A 1 83 ? -9.291 -13.885 -7.463 1.00 77.38 83 GLY A CA 1
ATOM 659 C C . GLY A 1 83 ? -8.164 -13.843 -8.501 1.00 77.38 83 GLY A C 1
ATOM 660 O O . GLY A 1 83 ? -6.975 -13.849 -8.190 1.00 77.38 83 GLY A O 1
ATOM 661 N N . VAL A 1 84 ? -8.543 -13.774 -9.782 1.00 60.97 84 VAL A N 1
ATOM 662 C CA . VAL A 1 84 ? -7.590 -13.659 -10.898 1.00 60.97 84 VAL A CA 1
ATOM 663 C C . VAL A 1 84 ? -6.796 -12.340 -10.760 1.00 60.97 84 VAL A C 1
ATOM 665 O O . VAL A 1 84 ? -7.429 -11.284 -10.690 1.00 60.97 84 VAL A O 1
ATOM 668 N N . PRO A 1 85 ? -5.443 -12.345 -10.819 1.00 56.72 85 PRO A N 1
ATOM 669 C CA . PRO A 1 85 ? -4.569 -11.191 -10.526 1.00 56.72 85 PRO A CA 1
ATOM 670 C C . PRO A 1 85 ? -4.802 -9.897 -11.326 1.00 56.72 85 PRO A C 1
ATOM 672 O O . PRO A 1 85 ? -4.125 -8.902 -11.098 1.00 56.72 85 PRO A O 1
ATOM 675 N N . ARG A 1 86 ? -5.707 -9.899 -12.311 1.00 60.94 86 ARG A N 1
ATOM 676 C CA . ARG A 1 86 ? -5.946 -8.770 -13.220 1.00 60.94 86 ARG A CA 1
ATOM 677 C C . ARG A 1 86 ? -7.005 -7.775 -12.734 1.00 60.94 86 ARG A C 1
ATOM 679 O O . ARG A 1 86 ? -7.101 -6.713 -13.335 1.00 60.94 86 ARG A O 1
ATOM 686 N N . GLN A 1 87 ? -7.799 -8.093 -11.705 1.00 71.56 87 GLN A N 1
ATOM 687 C CA . GLN A 1 87 ? -8.907 -7.222 -11.269 1.00 71.56 87 GLN A CA 1
ATOM 688 C C . GLN A 1 87 ? -8.573 -6.287 -10.100 1.00 71.56 87 GLN A C 1
ATOM 690 O O . GLN A 1 87 ? -9.161 -5.213 -10.017 1.00 71.56 87 GLN A O 1
ATOM 695 N N . PHE A 1 88 ? -7.633 -6.651 -9.225 1.00 76.06 88 PHE A N 1
ATOM 696 C CA . PHE A 1 88 ? -7.339 -5.879 -8.015 1.00 76.06 88 PHE A CA 1
ATOM 697 C C . PHE A 1 88 ? -5.862 -5.510 -7.950 1.00 76.06 88 PHE A C 1
ATOM 699 O O . PHE A 1 88 ? -4.989 -6.371 -8.056 1.00 76.06 88 PHE A O 1
ATOM 706 N N . GLY A 1 89 ? -5.576 -4.218 -7.780 1.00 83.94 89 GLY A N 1
ATOM 707 C CA . GLY A 1 89 ? -4.206 -3.740 -7.652 1.00 83.94 89 GLY A CA 1
ATOM 708 C C . GLY A 1 89 ? -3.638 -3.999 -6.249 1.00 83.94 89 GLY A C 1
ATOM 709 O O . GLY A 1 89 ? -4.392 -4.078 -5.275 1.00 83.94 89 GLY A O 1
ATOM 710 N N . PRO A 1 90 ? -2.300 -4.021 -6.083 1.00 80.00 90 PRO A N 1
ATOM 711 C CA . PRO A 1 90 ? -1.661 -4.102 -4.763 1.00 80.00 90 PRO A CA 1
ATOM 712 C C . PRO A 1 90 ? -2.135 -3.012 -3.784 1.00 80.00 90 PRO A C 1
ATOM 714 O O . PRO A 1 90 ? -2.205 -3.232 -2.573 1.00 80.00 90 PRO A O 1
ATOM 717 N N . ALA A 1 91 ? -2.502 -1.838 -4.307 1.00 81.75 91 ALA A N 1
ATOM 718 C CA . ALA A 1 91 ? -3.036 -0.730 -3.523 1.00 81.75 91 ALA A CA 1
ATOM 719 C C . ALA A 1 91 ? -4.411 -1.040 -2.903 1.00 81.75 91 ALA A C 1
ATOM 721 O O . ALA A 1 91 ? -4.678 -0.622 -1.777 1.00 81.75 91 ALA A O 1
ATOM 722 N N . ASP A 1 92 ? -5.276 -1.782 -3.594 1.00 84.56 92 ASP A N 1
ATOM 723 C CA . ASP A 1 92 ? -6.630 -2.092 -3.117 1.00 84.56 92 ASP A CA 1
ATOM 724 C C . ASP A 1 92 ? -6.584 -3.122 -1.988 1.00 84.56 92 ASP A C 1
ATOM 726 O O . ASP A 1 92 ? -7.220 -2.950 -0.944 1.00 84.56 92 ASP A O 1
ATOM 730 N N . VAL A 1 93 ? -5.703 -4.114 -2.135 1.00 84.50 93 VAL A N 1
ATOM 731 C CA . VAL A 1 93 ? -5.380 -5.091 -1.089 1.00 84.50 93 VAL A CA 1
ATOM 732 C C . VAL A 1 93 ? -4.834 -4.385 0.160 1.00 84.50 93 VAL A C 1
ATOM 734 O O . VAL A 1 93 ? -5.269 -4.668 1.282 1.00 84.50 93 VAL A O 1
ATOM 737 N N . ALA A 1 94 ? -3.928 -3.414 -0.009 1.00 82.06 94 ALA A N 1
ATOM 738 C CA . ALA A 1 94 ? -3.385 -2.626 1.098 1.00 82.06 94 ALA A CA 1
ATOM 739 C C . ALA A 1 94 ? -4.458 -1.776 1.805 1.00 82.06 94 ALA A C 1
ATOM 741 O O . ALA A 1 94 ? -4.519 -1.768 3.040 1.00 82.06 94 ALA A O 1
ATOM 742 N N . ARG A 1 95 ? -5.346 -1.108 1.051 1.00 85.69 95 ARG A N 1
ATOM 743 C CA . ARG A 1 95 ? -6.476 -0.343 1.615 1.00 85.69 95 ARG A CA 1
ATOM 744 C C . ARG A 1 95 ? -7.433 -1.241 2.391 1.00 85.69 95 ARG A C 1
ATOM 746 O O . ARG A 1 95 ? -7.859 -0.869 3.486 1.00 85.69 95 ARG A O 1
ATOM 753 N N . CYS A 1 96 ? -7.741 -2.423 1.862 1.00 88.12 96 CYS A N 1
ATOM 754 C CA . CYS A 1 96 ? -8.612 -3.382 2.531 1.00 88.12 96 CYS A CA 1
ATOM 755 C C . CYS A 1 96 ? -8.009 -3.844 3.865 1.00 88.12 96 CYS A C 1
ATOM 757 O O . CYS A 1 96 ? -8.660 -3.749 4.908 1.00 88.12 96 CYS A O 1
ATOM 759 N N . ARG A 1 97 ? -6.717 -4.207 3.876 1.00 86.69 97 ARG A N 1
ATOM 760 C CA . ARG A 1 97 ? -5.978 -4.532 5.111 1.00 86.69 97 ARG A CA 1
ATOM 761 C C . ARG A 1 97 ? -5.991 -3.389 6.124 1.00 86.69 97 ARG A C 1
ATOM 763 O O . ARG A 1 97 ? -6.201 -3.621 7.313 1.00 86.69 97 ARG A O 1
ATOM 770 N N . GLN A 1 98 ? -5.797 -2.150 5.674 1.00 87.62 98 GLN A N 1
ATOM 771 C CA . GLN A 1 98 ? -5.852 -0.987 6.558 1.00 87.62 98 GLN A CA 1
ATOM 772 C C . GLN A 1 98 ? -7.254 -0.778 7.152 1.00 87.62 98 GLN A C 1
ATOM 774 O O . GLN A 1 98 ? -7.367 -0.432 8.329 1.00 87.62 98 GLN A O 1
ATOM 779 N N . ARG A 1 99 ? -8.318 -0.999 6.369 1.00 87.56 99 ARG A N 1
ATOM 780 C CA . ARG A 1 99 ? -9.706 -0.904 6.841 1.00 87.56 99 ARG A CA 1
ATOM 781 C C . ARG A 1 99 ? -10.013 -1.961 7.900 1.00 87.56 99 ARG A C 1
ATOM 783 O O . ARG A 1 99 ? -10.516 -1.595 8.957 1.00 87.56 99 ARG A O 1
ATOM 790 N N . MET A 1 100 ? -9.622 -3.215 7.665 1.00 88.75 100 MET A N 1
ATOM 791 C CA . MET A 1 100 ? -9.794 -4.301 8.640 1.00 88.75 100 MET A CA 1
ATOM 792 C C . MET A 1 100 ? -9.083 -4.003 9.966 1.00 88.75 100 MET A C 1
ATOM 794 O O . MET A 1 100 ? -9.684 -4.149 11.025 1.00 88.75 100 MET A O 1
ATOM 798 N N . ARG A 1 101 ? -7.843 -3.487 9.929 1.00 86.56 101 ARG A N 1
ATOM 799 C CA . ARG A 1 101 ? -7.116 -3.062 11.145 1.00 86.56 101 ARG A CA 1
ATOM 800 C C . ARG A 1 101 ? -7.861 -1.982 11.925 1.00 86.56 101 ARG A C 1
ATOM 802 O O . ARG A 1 101 ? -7.978 -2.068 13.143 1.00 86.56 101 ARG A O 1
ATOM 809 N N . LYS A 1 102 ? -8.361 -0.954 11.232 1.00 87.75 102 LYS A N 1
ATOM 810 C CA . LYS A 1 102 ? -9.124 0.129 11.874 1.00 87.75 102 LYS A CA 1
ATOM 811 C C . LYS A 1 102 ? -10.398 -0.405 12.530 1.00 87.75 102 LYS A C 1
ATOM 813 O O . LYS A 1 102 ? -10.675 -0.043 13.669 1.00 87.75 102 LYS A O 1
ATOM 818 N N . GLN A 1 103 ? -11.114 -1.290 11.840 1.00 89.25 103 GLN A N 1
ATOM 819 C CA . GLN A 1 103 ? -12.323 -1.933 12.353 1.00 89.25 103 GLN A CA 1
ATOM 820 C C . GLN A 1 103 ? -12.030 -2.830 13.564 1.00 89.25 103 GLN A C 1
ATOM 822 O O . GLN A 1 103 ? -12.763 -2.765 14.543 1.00 89.25 103 GLN A O 1
ATOM 827 N N . GLU A 1 104 ? -10.943 -3.609 13.561 1.00 89.88 104 GLU A N 1
ATOM 828 C CA . GLU A 1 104 ? -10.549 -4.436 14.714 1.00 89.88 104 GLU A CA 1
ATOM 829 C C . GLU A 1 104 ? -10.316 -3.582 15.974 1.00 89.88 104 GLU A C 1
ATOM 831 O O . GLU A 1 104 ? -10.835 -3.891 17.052 1.00 89.88 104 GLU A O 1
ATOM 836 N N . ILE A 1 105 ? -9.563 -2.484 15.837 1.00 89.38 105 ILE A N 1
ATOM 837 C CA . ILE A 1 105 ? -9.290 -1.548 16.938 1.00 89.38 105 ILE A CA 1
ATOM 838 C C . ILE A 1 105 ? -10.598 -0.924 17.440 1.00 89.38 105 ILE A C 1
ATOM 840 O O . ILE A 1 105 ? -10.825 -0.838 18.649 1.00 89.38 105 ILE A O 1
ATOM 844 N N . GLU A 1 106 ? -11.473 -0.513 16.521 1.00 90.19 106 GLU A N 1
ATOM 845 C CA . GLU A 1 106 ? -12.757 0.103 16.850 1.00 90.19 106 GLU A CA 1
ATOM 846 C C . GLU A 1 106 ? -13.686 -0.872 17.582 1.00 90.19 106 GLU A C 1
ATOM 848 O O . GLU A 1 106 ? -14.213 -0.522 18.638 1.00 90.19 106 GLU A O 1
ATOM 853 N N . ILE A 1 107 ? -13.809 -2.115 17.109 1.00 90.81 107 ILE A N 1
ATOM 854 C CA . ILE A 1 107 ? -14.568 -3.179 17.783 1.00 90.81 107 ILE A CA 1
ATOM 855 C C . ILE A 1 107 ? -14.011 -3.424 19.185 1.00 90.81 107 ILE A C 1
ATOM 857 O O . ILE A 1 107 ? -14.775 -3.541 20.142 1.00 90.81 107 ILE A O 1
ATOM 861 N N . SER A 1 108 ? -12.684 -3.446 19.346 1.00 91.50 108 SER A N 1
ATOM 862 C CA . SER A 1 108 ? -12.077 -3.634 20.664 1.00 91.50 108 SER A CA 1
ATOM 863 C C . SER A 1 108 ? -12.381 -2.478 21.620 1.00 91.50 108 SER A C 1
ATOM 865 O O . SER A 1 108 ? -12.513 -2.710 22.823 1.00 91.50 108 SER A O 1
ATOM 867 N N . LYS A 1 109 ? -12.486 -1.244 21.116 1.00 92.38 109 LYS A N 1
ATOM 868 C CA . LYS A 1 109 ? -12.886 -0.080 21.915 1.00 92.38 109 LYS A CA 1
ATOM 869 C C . LYS A 1 109 ? -14.367 -0.155 22.289 1.00 92.38 109 LYS A C 1
ATOM 871 O O . LYS A 1 109 ? -14.696 -0.034 23.466 1.00 92.38 109 LYS A O 1
ATOM 876 N N . MET A 1 110 ? -15.235 -0.422 21.313 1.00 89.56 110 MET A N 1
ATOM 877 C CA . MET A 1 110 ? -16.679 -0.535 21.533 1.00 89.56 110 MET A CA 1
ATOM 878 C C . MET A 1 110 ? -17.031 -1.683 22.482 1.00 89.56 110 MET A C 1
ATOM 880 O O . MET A 1 110 ? -17.890 -1.509 23.336 1.00 89.56 110 MET A O 1
ATOM 884 N N . GLY A 1 111 ? -16.307 -2.805 22.430 1.00 90.75 111 GLY A N 1
ATOM 885 C CA . GLY A 1 111 ? -16.467 -3.905 23.383 1.00 90.75 111 GLY A CA 1
ATOM 886 C C . GLY A 1 111 ? -16.161 -3.509 24.832 1.00 90.75 111 GLY A C 1
ATOM 887 O O . GLY A 1 111 ? -16.902 -3.880 25.742 1.00 90.75 111 GLY A O 1
ATOM 888 N N . LYS A 1 112 ? -15.110 -2.705 25.063 1.00 93.38 112 LYS A N 1
ATOM 889 C CA . LYS A 1 112 ? -14.793 -2.165 26.401 1.00 93.38 112 LYS A CA 1
ATOM 890 C C . LYS A 1 112 ? -15.880 -1.200 26.887 1.00 93.38 112 LYS A C 1
ATOM 892 O O . LYS A 1 112 ? -16.275 -1.259 28.051 1.00 93.38 112 LYS A O 1
ATOM 897 N N . ASP A 1 113 ? -16.378 -0.338 26.000 1.00 91.31 113 ASP A N 1
ATOM 898 C CA . ASP A 1 113 ? -17.468 0.590 26.315 1.00 91.31 113 ASP A CA 1
ATOM 899 C C . ASP A 1 113 ? -18.780 -0.148 26.623 1.00 91.31 113 ASP A C 1
ATOM 901 O O . ASP A 1 113 ? -19.426 0.155 27.629 1.00 91.31 113 ASP A O 1
ATOM 905 N N . ALA A 1 114 ? -19.128 -1.165 25.830 1.00 90.00 114 ALA A N 1
ATOM 906 C CA . ALA A 1 114 ? -20.295 -2.014 26.050 1.00 90.00 114 ALA A CA 1
ATOM 907 C C . ALA A 1 114 ? -20.203 -2.757 27.391 1.00 90.00 114 ALA A C 1
ATOM 909 O O . ALA A 1 114 ? -21.174 -2.779 28.142 1.00 90.00 114 ALA A O 1
ATOM 910 N N . LEU A 1 115 ? -19.027 -3.287 27.753 1.00 91.62 115 LEU A N 1
ATOM 911 C CA . LEU A 1 115 ? -18.818 -3.938 29.050 1.00 91.62 115 LEU A CA 1
ATOM 912 C C . LEU A 1 115 ? -19.014 -2.967 30.225 1.00 91.62 115 LEU A C 1
ATOM 914 O O . LEU A 1 115 ? -19.622 -3.323 31.235 1.00 91.62 115 LEU A O 1
ATOM 918 N N . ARG A 1 116 ? -18.527 -1.727 30.099 1.00 92.19 116 ARG A N 1
ATOM 919 C CA . ARG A 1 116 ? -18.718 -0.691 31.124 1.00 92.19 116 ARG A CA 1
ATOM 920 C C . ARG A 1 116 ? -20.199 -0.351 31.312 1.00 92.19 116 ARG A C 1
ATOM 922 O O . ARG A 1 116 ? -20.648 -0.230 32.450 1.00 92.19 116 ARG A O 1
ATOM 929 N N . LEU A 1 117 ? -20.951 -0.221 30.219 1.00 90.69 117 LEU A N 1
ATOM 930 C CA . LEU A 1 117 ? -22.391 0.055 30.265 1.00 90.69 117 LEU A CA 1
ATOM 931 C C . LEU A 1 117 ? -23.194 -1.143 30.788 1.00 90.69 117 LEU A C 1
ATOM 933 O O . LEU A 1 117 ? -24.110 -0.958 31.583 1.00 90.69 117 LEU A O 1
ATOM 937 N N . ALA A 1 118 ? -22.805 -2.367 30.435 1.00 92.06 118 ALA A N 1
ATOM 938 C CA . ALA A 1 118 ? -23.443 -3.583 30.931 1.00 92.06 118 ALA A CA 1
ATOM 939 C C . ALA A 1 118 ? -23.346 -3.721 32.452 1.00 92.06 118 ALA A C 1
ATOM 941 O O . ALA A 1 118 ? -24.320 -4.105 33.096 1.00 92.06 118 ALA A O 1
ATOM 942 N N . ARG A 1 119 ? -22.193 -3.369 33.038 1.00 92.12 119 ARG A N 1
ATOM 943 C CA . ARG A 1 119 ? -22.015 -3.334 34.499 1.00 92.12 119 ARG A CA 1
ATOM 944 C C . ARG A 1 119 ? -22.934 -2.307 35.157 1.00 92.12 119 ARG A C 1
ATOM 946 O O . ARG A 1 119 ? -23.515 -2.592 36.199 1.00 92.12 119 ARG A O 1
ATOM 953 N N . ALA A 1 120 ? -23.104 -1.139 34.534 1.00 93.38 120 ALA A N 1
ATOM 954 C CA . ALA A 1 120 ? -24.016 -0.109 35.029 1.00 93.38 120 ALA A CA 1
ATOM 955 C C . ALA A 1 120 ? -25.492 -0.552 34.961 1.00 93.38 120 ALA A C 1
ATOM 957 O O . ALA A 1 120 ? -26.258 -0.268 35.878 1.00 93.38 120 ALA A O 1
ATOM 958 N N . GLU A 1 121 ? -25.881 -1.286 33.914 1.00 92.31 121 GLU A N 1
ATOM 959 C CA . GLU A 1 121 ? -27.252 -1.780 33.699 1.00 92.31 121 GLU A CA 1
ATOM 960 C C . GLU A 1 121 ? -27.517 -3.188 34.281 1.00 92.31 121 GLU A C 1
ATOM 962 O O . GLU A 1 121 ? -28.622 -3.706 34.134 1.00 92.31 121 GLU A O 1
ATOM 967 N N . ARG A 1 122 ? -26.535 -3.816 34.951 1.00 92.50 122 ARG A N 1
ATOM 968 C CA . ARG A 1 122 ? -26.581 -5.205 35.470 1.00 92.50 122 ARG A CA 1
ATOM 969 C C . ARG A 1 122 ? -26.869 -6.287 34.409 1.00 92.50 122 ARG A C 1
ATOM 971 O O . ARG A 1 122 ? -27.423 -7.336 34.727 1.00 92.50 122 ARG A O 1
ATOM 978 N N . LYS A 1 123 ? -26.439 -6.071 33.162 1.00 91.19 123 LYS A N 1
ATOM 979 C CA . LYS A 1 123 ? -26.608 -6.988 32.011 1.00 91.19 123 LYS A CA 1
ATOM 980 C C . LYS A 1 123 ? -25.325 -7.755 31.664 1.00 91.19 123 LYS A C 1
ATOM 982 O O . LYS A 1 123 ? -24.921 -7.877 30.510 1.00 91.19 123 LYS A O 1
ATOM 987 N N . GLU A 1 124 ? -24.625 -8.263 32.674 1.00 88.31 124 GLU A N 1
ATOM 988 C CA . GLU A 1 124 ? -23.303 -8.885 32.487 1.00 88.31 124 GLU A CA 1
ATOM 989 C C . GLU A 1 124 ? -23.332 -10.219 31.721 1.00 88.31 124 GLU A C 1
ATOM 991 O O . GLU A 1 124 ? -22.308 -10.657 31.196 1.00 88.31 124 GLU A O 1
ATOM 996 N N . SER A 1 125 ? -24.476 -10.905 31.675 1.00 88.94 125 SER A N 1
ATOM 997 C CA . SER A 1 125 ? -24.651 -12.122 30.873 1.00 88.94 125 SER A CA 1
ATOM 998 C C . SER A 1 125 ? -24.607 -11.823 29.374 1.00 88.94 125 SER A C 1
ATOM 1000 O O . SER A 1 125 ? -23.832 -12.456 28.662 1.00 88.94 125 SER A O 1
ATOM 1002 N N . GLU A 1 126 ? -25.362 -10.821 28.924 1.00 85.56 126 GLU A N 1
ATOM 1003 C CA . GLU A 1 126 ? -25.427 -10.380 27.520 1.00 85.56 126 GLU A CA 1
ATOM 1004 C C . GLU A 1 126 ? -24.057 -9.855 27.060 1.00 85.56 126 GLU A C 1
ATOM 1006 O O . GLU A 1 126 ? -23.539 -10.224 26.005 1.00 85.56 126 GLU A O 1
ATOM 1011 N N . ALA A 1 127 ? -23.371 -9.098 27.922 1.00 88.06 127 ALA A N 1
ATOM 1012 C CA . ALA A 1 127 ? -22.044 -8.576 27.604 1.00 88.06 127 ALA A CA 1
ATOM 1013 C C . ALA A 1 127 ? -20.988 -9.672 27.433 1.00 88.06 127 ALA A C 1
ATOM 1015 O O . ALA A 1 127 ? -20.088 -9.531 26.604 1.00 88.06 127 ALA A O 1
ATOM 1016 N N . ARG A 1 128 ? -21.090 -10.777 28.183 1.00 90.19 128 ARG A N 1
ATOM 1017 C CA . ARG A 1 128 ? -20.197 -11.932 28.008 1.00 90.19 128 ARG A CA 1
ATOM 1018 C C . ARG A 1 128 ? -20.398 -12.601 26.653 1.00 90.19 128 ARG A C 1
ATOM 1020 O O . ARG A 1 128 ? -19.417 -13.020 26.043 1.00 90.19 128 ARG A O 1
ATOM 1027 N N . GLU A 1 129 ? -21.634 -12.692 26.177 1.00 88.94 129 GLU A N 1
ATOM 1028 C CA . GLU A 1 129 ? -21.931 -13.235 24.852 1.00 88.94 129 GLU A CA 1
ATOM 1029 C C . GLU A 1 129 ? -21.386 -12.332 23.739 1.00 88.94 129 GLU A C 1
ATOM 1031 O O . GLU A 1 129 ? -20.672 -12.808 22.853 1.00 88.94 129 GLU A O 1
ATOM 1036 N N . LEU A 1 130 ? -21.589 -11.015 23.845 1.00 87.25 130 LEU A N 1
ATOM 1037 C CA . LEU A 1 130 ? -21.006 -10.047 22.912 1.00 87.25 130 LEU A CA 1
ATOM 1038 C C . LEU A 1 130 ? -19.471 -10.146 22.862 1.00 87.25 130 LEU A C 1
ATOM 1040 O O . LEU A 1 130 ? -18.883 -10.146 21.779 1.00 87.25 130 LEU A O 1
ATOM 1044 N N . LEU A 1 131 ? -18.811 -10.280 24.017 1.00 90.12 131 LEU A N 1
ATOM 1045 C CA . LEU A 1 131 ? -17.357 -10.454 24.086 1.00 90.12 131 LEU A CA 1
ATOM 1046 C C . LEU A 1 131 ? -16.892 -11.745 23.406 1.00 90.12 131 LEU A C 1
ATOM 1048 O O . LEU A 1 131 ? -15.910 -11.705 22.669 1.00 90.12 131 LEU A O 1
ATOM 1052 N N . ARG A 1 132 ? -17.627 -12.858 23.544 1.00 91.12 132 ARG A N 1
ATOM 1053 C CA . ARG A 1 132 ? -17.326 -14.093 22.796 1.00 91.12 132 ARG A CA 1
ATOM 1054 C C . ARG A 1 132 ? -17.372 -13.866 21.285 1.00 91.12 132 ARG A C 1
ATOM 1056 O O . ARG A 1 132 ? -16.511 -14.371 20.567 1.00 91.12 132 ARG A O 1
ATOM 1063 N N . HIS A 1 133 ? -18.339 -13.091 20.791 1.00 87.50 133 HIS A N 1
ATOM 1064 C CA . HIS A 1 133 ? -18.413 -12.751 19.369 1.00 87.50 133 HIS A CA 1
ATOM 1065 C C . HIS A 1 133 ? -17.263 -11.849 18.911 1.00 87.50 133 HIS A C 1
ATOM 1067 O O . HIS A 1 133 ? -16.717 -12.073 17.826 1.00 87.50 133 HIS A O 1
ATOM 1073 N N . ILE A 1 134 ? -16.870 -10.870 19.732 1.00 89.44 134 ILE A N 1
ATOM 1074 C CA . ILE A 1 134 ? -15.707 -10.011 19.473 1.00 89.44 134 ILE A CA 1
ATOM 1075 C C . ILE A 1 134 ? -14.433 -10.853 19.403 1.00 89.44 134 ILE A C 1
ATOM 1077 O O . ILE A 1 134 ? -13.677 -10.744 18.437 1.00 89.44 134 ILE A O 1
ATOM 1081 N N . ASP A 1 135 ? -14.203 -11.711 20.394 1.00 90.12 135 ASP A N 1
ATOM 1082 C CA . ASP A 1 135 ? -13.009 -12.548 20.458 1.00 90.12 135 ASP A CA 1
ATOM 1083 C C . ASP A 1 135 ? -12.967 -13.542 19.301 1.00 90.12 135 ASP A C 1
ATOM 1085 O O . ASP A 1 135 ? -11.925 -13.680 18.663 1.00 90.12 135 ASP A O 1
ATOM 1089 N N . GLY A 1 136 ? -14.101 -14.147 18.940 1.00 88.44 136 GLY A N 1
ATOM 1090 C CA . GLY A 1 136 ? -14.205 -14.993 17.751 1.00 88.44 136 GLY A CA 1
ATOM 1091 C C . GLY A 1 136 ? -13.849 -14.243 16.462 1.00 88.44 136 GLY A C 1
ATOM 1092 O O . GLY A 1 136 ? -13.084 -14.748 15.641 1.00 88.44 136 GLY A O 1
ATOM 1093 N N . ALA A 1 137 ? -14.335 -13.008 16.291 1.00 87.06 137 ALA A N 1
ATOM 1094 C CA . ALA A 1 137 ? -13.997 -12.179 15.131 1.00 87.06 137 ALA A CA 1
ATOM 1095 C C . ALA A 1 137 ? -12.507 -11.787 15.102 1.00 87.06 137 ALA A C 1
ATOM 1097 O O . ALA A 1 137 ? -11.873 -11.826 14.045 1.00 87.06 137 ALA A O 1
ATOM 1098 N N . LYS A 1 138 ? -11.919 -11.468 16.261 1.00 87.56 138 LYS A N 1
ATOM 1099 C CA . LYS A 1 138 ? -10.489 -11.146 16.390 1.00 87.56 138 LYS A CA 1
ATOM 1100 C C . LYS A 1 138 ? -9.600 -12.360 16.152 1.00 87.56 138 LYS A C 1
ATOM 1102 O O . LYS A 1 138 ? -8.572 -12.239 15.494 1.00 87.56 138 LYS A O 1
ATOM 1107 N N . GLN A 1 139 ? -9.971 -13.529 16.665 1.00 87.06 139 GLN A N 1
ATOM 1108 C CA . GLN A 1 139 ? -9.239 -14.767 16.409 1.00 87.06 139 GLN A CA 1
ATOM 1109 C C . GLN A 1 139 ? -9.260 -15.109 14.920 1.00 87.06 139 GLN A C 1
ATOM 1111 O O . GLN A 1 139 ? -8.204 -15.388 14.358 1.00 87.06 139 GLN A O 1
ATOM 1116 N N . TYR A 1 140 ? -10.421 -14.992 14.268 1.00 84.12 140 TYR A N 1
ATOM 1117 C CA . TYR A 1 140 ? -10.539 -15.186 12.823 1.00 84.12 140 TYR A CA 1
ATOM 1118 C C . TYR A 1 140 ? -9.629 -14.225 12.040 1.00 84.12 140 TYR A C 1
ATOM 1120 O O . TYR A 1 140 ? -8.857 -14.655 11.182 1.00 84.12 140 TYR A O 1
ATOM 1128 N N . TYR A 1 141 ? -9.636 -12.935 12.402 1.00 84.19 141 TYR A N 1
ATOM 1129 C CA . TYR A 1 141 ? -8.716 -11.941 11.842 1.00 84.19 141 TYR A CA 1
ATOM 1130 C C . TYR A 1 141 ? -7.244 -12.343 12.017 1.00 84.19 141 TYR A C 1
ATOM 1132 O O . TYR A 1 141 ? -6.479 -12.383 11.054 1.00 84.19 141 TYR A O 1
ATOM 1140 N N . ARG A 1 142 ? -6.835 -12.687 13.241 1.00 84.62 142 ARG A N 1
ATOM 1141 C CA . ARG A 1 142 ? -5.442 -13.031 13.561 1.00 84.62 142 ARG A CA 1
ATOM 1142 C C . ARG A 1 142 ? -4.961 -14.271 12.814 1.00 84.62 142 ARG A C 1
ATOM 1144 O O . ARG A 1 142 ? -3.864 -14.245 12.258 1.00 84.62 142 ARG A O 1
ATOM 1151 N N . GLN A 1 143 ? -5.785 -15.321 12.763 1.00 82.38 143 GLN A N 1
ATOM 1152 C CA . GLN A 1 143 ? -5.477 -16.561 12.045 1.00 82.38 143 GLN A CA 1
ATOM 1153 C C . GLN A 1 143 ? -5.239 -16.300 10.555 1.00 82.38 143 GLN A C 1
ATOM 1155 O O . GLN A 1 143 ? -4.273 -16.809 9.985 1.00 82.38 143 GLN A O 1
ATOM 1160 N N . ARG A 1 144 ? -6.077 -15.464 9.930 1.00 76.38 144 ARG A N 1
ATOM 1161 C CA . ARG A 1 144 ? -5.963 -15.141 8.503 1.00 76.38 144 ARG A CA 1
ATOM 1162 C C . ARG A 1 144 ? -4.774 -14.254 8.173 1.00 76.38 144 ARG A C 1
ATOM 1164 O O . ARG A 1 144 ? -4.051 -14.536 7.223 1.00 76.38 144 ARG A O 1
ATOM 1171 N N . PHE A 1 145 ? -4.532 -13.211 8.961 1.00 72.00 145 PHE A N 1
ATOM 1172 C CA . PHE A 1 145 ? -3.485 -12.235 8.651 1.00 72.00 145 PHE A CA 1
ATOM 1173 C C . PHE A 1 145 ? -2.117 -12.581 9.234 1.00 72.00 145 PHE A C 1
ATOM 1175 O O . PHE A 1 145 ? -1.194 -11.775 9.105 1.00 72.00 145 PHE A O 1
ATOM 1182 N N . ARG A 1 146 ? -1.973 -13.763 9.858 1.00 60.41 146 ARG A N 1
ATOM 1183 C CA . ARG A 1 146 ? -0.744 -14.226 10.524 1.00 60.41 146 ARG A CA 1
ATOM 1184 C C . ARG A 1 146 ? -0.090 -13.119 11.353 1.00 60.41 146 ARG A C 1
ATOM 1186 O O . ARG A 1 146 ? 1.134 -13.019 11.418 1.00 60.41 146 ARG A O 1
ATOM 1193 N N . LEU A 1 147 ? -0.905 -12.289 12.009 1.00 51.62 147 LEU A N 1
ATOM 1194 C CA . LEU A 1 147 ? -0.412 -11.544 13.153 1.00 51.62 147 LEU A CA 1
ATOM 1195 C C . LEU A 1 147 ? -0.229 -12.596 14.240 1.00 51.62 147 LEU A C 1
ATOM 1197 O O . LEU A 1 147 ? -1.162 -12.908 14.976 1.00 51.62 147 LEU A O 1
ATOM 1201 N N . VAL A 1 148 ? 0.966 -13.188 14.276 1.00 39.88 148 VAL A N 1
ATOM 1202 C CA . VAL A 1 148 ? 1.455 -13.907 15.445 1.00 39.88 148 VAL A CA 1
ATOM 1203 C C . VAL A 1 148 ? 1.351 -12.912 16.588 1.00 39.88 148 VAL A C 1
ATOM 1205 O O . VAL A 1 148 ? 2.156 -11.993 16.713 1.00 39.88 148 VAL A O 1
ATOM 1208 N N . THR A 1 149 ? 0.307 -13.040 17.396 1.00 38.88 149 THR A N 1
ATOM 1209 C CA . THR A 1 149 ? 0.339 -12.466 18.725 1.00 38.88 149 THR A CA 1
ATOM 1210 C C . THR A 1 149 ? 1.397 -13.252 19.469 1.00 38.88 149 THR A C 1
ATOM 1212 O O . THR A 1 149 ? 1.198 -14.429 19.761 1.00 38.88 149 THR A O 1
ATOM 1215 N N . THR A 1 150 ? 2.519 -12.611 19.769 1.00 37.72 150 THR A N 1
ATOM 1216 C CA . THR A 1 150 ? 3.452 -13.014 20.827 1.00 37.72 150 THR A CA 1
ATOM 1217 C C . THR A 1 150 ? 2.749 -12.890 22.187 1.00 37.72 150 THR A C 1
ATOM 1219 O O . THR A 1 150 ? 3.093 -12.054 23.012 1.00 37.72 150 THR A O 1
ATOM 1222 N N . GLY A 1 151 ? 1.663 -13.639 22.362 1.00 41.16 151 GLY A N 1
ATOM 1223 C CA . GLY A 1 151 ? 0.696 -13.484 23.442 1.00 41.16 151 GLY A CA 1
ATOM 1224 C C . GLY A 1 151 ? -0.338 -14.604 23.418 1.00 41.16 151 GLY A C 1
ATOM 1225 O O . GLY A 1 151 ? -1.539 -14.344 23.406 1.00 41.16 151 GLY A O 1
ATOM 1226 N N . GLY A 1 152 ? 0.146 -15.838 23.318 1.00 37.28 152 GLY A N 1
ATOM 1227 C CA . GLY A 1 152 ? -0.471 -16.997 23.951 1.00 37.28 152 GLY A CA 1
ATOM 1228 C C . GLY A 1 152 ? 0.453 -17.415 25.093 1.00 37.28 152 GLY A C 1
ATOM 1229 O O . GLY A 1 152 ? 1.661 -17.219 24.968 1.00 37.28 152 GLY A O 1
ATOM 1230 N N . ASP A 1 153 ? -0.141 -17.891 26.186 1.00 33.06 153 ASP A N 1
ATOM 1231 C CA . ASP A 1 153 ? 0.486 -18.470 27.378 1.00 33.06 153 ASP A CA 1
ATOM 1232 C C . ASP A 1 153 ? 1.972 -18.812 27.246 1.00 33.06 153 ASP A C 1
ATOM 1234 O O . ASP A 1 153 ? 2.386 -19.597 26.390 1.00 33.06 153 ASP A O 1
ATOM 1238 N N . GLY A 1 154 ? 2.767 -18.259 28.162 1.00 35.59 154 GLY A N 1
ATOM 1239 C CA . GLY A 1 154 ? 4.153 -18.648 28.334 1.00 35.59 154 GLY A CA 1
ATOM 1240 C C . GLY A 1 154 ? 4.264 -20.121 28.717 1.00 35.59 154 GLY A C 1
ATOM 1241 O O . GLY A 1 154 ? 4.237 -20.463 29.895 1.00 35.59 154 GLY A O 1
ATOM 1242 N N . SER A 1 155 ? 4.529 -20.980 27.732 1.00 31.12 155 SER A N 1
ATOM 1243 C CA . SER A 1 155 ? 5.627 -21.925 27.899 1.00 31.12 155 SER A CA 1
ATOM 1244 C C . SER A 1 155 ? 6.915 -21.143 27.646 1.00 31.12 155 SER A C 1
ATOM 1246 O O . SER A 1 155 ? 7.345 -20.961 26.505 1.00 31.12 155 SER A O 1
ATOM 1248 N N . ASN A 1 156 ? 7.497 -20.614 28.719 1.00 35.91 156 ASN A N 1
ATOM 1249 C CA . ASN A 1 156 ? 8.847 -20.086 28.668 1.00 35.91 156 ASN A CA 1
ATOM 1250 C C . ASN A 1 156 ? 9.808 -21.224 28.316 1.00 35.91 156 ASN A C 1
ATOM 1252 O O . ASN A 1 156 ? 9.967 -22.178 29.073 1.00 35.91 156 ASN A O 1
ATOM 1256 N N . SER A 1 157 ? 10.524 -21.047 27.217 1.00 32.81 157 SER A N 1
ATOM 1257 C CA . SER A 1 157 ? 11.966 -21.228 27.257 1.00 32.81 157 SER A CA 1
ATOM 1258 C C . SER A 1 157 ? 12.592 -19.926 26.776 1.00 32.81 157 SER A C 1
ATOM 1260 O O . SER A 1 157 ? 12.840 -19.736 25.585 1.00 32.81 157 SER A O 1
ATOM 1262 N N . ASP A 1 158 ? 12.818 -19.026 27.732 1.00 31.56 158 ASP A N 1
ATOM 1263 C CA . ASP A 1 158 ? 13.972 -18.146 27.668 1.00 31.56 158 ASP A CA 1
ATOM 1264 C C . ASP A 1 158 ? 15.218 -19.027 27.563 1.00 31.56 158 ASP A C 1
ATOM 1266 O O . ASP A 1 158 ? 15.535 -19.807 28.460 1.00 31.56 158 ASP A O 1
ATOM 1270 N N . ALA A 1 159 ? 15.937 -18.866 26.466 1.00 32.78 159 ALA A N 1
ATOM 1271 C CA . ALA A 1 159 ? 17.381 -18.791 26.529 1.00 32.78 159 ALA A CA 1
ATOM 1272 C C . ALA A 1 159 ? 17.808 -17.707 25.544 1.00 32.78 159 ALA A C 1
ATOM 1274 O O . ALA A 1 159 ? 18.076 -17.941 24.368 1.00 32.78 159 ALA A O 1
ATOM 1275 N N . ASP A 1 160 ? 17.762 -16.480 26.051 1.00 32.12 160 ASP A N 1
ATOM 1276 C CA . ASP A 1 160 ? 18.878 -15.548 25.996 1.00 32.12 160 ASP A CA 1
ATOM 1277 C C . ASP A 1 160 ? 20.105 -16.075 25.227 1.00 32.12 160 ASP A C 1
ATOM 1279 O O . ASP A 1 160 ? 20.846 -16.932 25.715 1.00 32.12 160 ASP A O 1
ATOM 1283 N N . ARG A 1 161 ? 20.353 -15.514 24.040 1.00 33.53 161 ARG A N 1
ATOM 1284 C CA . ARG A 1 161 ? 21.565 -14.707 23.867 1.00 33.53 161 ARG A CA 1
ATOM 1285 C C . ARG A 1 161 ? 21.616 -13.956 22.540 1.00 33.53 161 ARG A C 1
ATOM 1287 O O . ARG A 1 161 ? 21.530 -14.529 21.463 1.00 33.53 161 ARG A O 1
ATOM 1294 N N . ALA A 1 162 ? 21.887 -12.662 22.694 1.00 37.56 162 ALA A N 1
ATOM 1295 C CA . ALA A 1 162 ? 22.843 -11.876 21.919 1.00 37.56 162 ALA A CA 1
ATOM 1296 C C . ALA A 1 162 ? 22.780 -11.967 20.383 1.00 37.56 162 ALA A C 1
ATOM 1298 O O . ALA A 1 162 ? 23.367 -12.851 19.768 1.00 37.56 162 ALA A O 1
ATOM 1299 N N . ILE A 1 163 ? 22.246 -10.913 19.759 1.00 33.69 163 ILE A N 1
ATOM 1300 C CA . ILE A 1 163 ? 22.688 -10.504 18.423 1.00 33.69 163 ILE A CA 1
ATOM 1301 C C . ILE A 1 163 ? 23.519 -9.230 18.574 1.00 33.69 163 ILE A C 1
ATOM 1303 O O . ILE A 1 163 ? 23.016 -8.111 18.594 1.00 33.69 163 ILE A O 1
ATOM 1307 N N . SER A 1 164 ? 24.818 -9.464 18.697 1.00 34.84 164 SER A N 1
ATOM 1308 C CA . SER A 1 164 ? 25.878 -8.656 18.095 1.00 34.84 164 SER A CA 1
ATOM 1309 C C . SER A 1 164 ? 26.554 -9.560 17.041 1.00 34.84 164 SER A C 1
ATOM 1311 O O . SER A 1 164 ? 26.357 -10.772 17.076 1.00 34.84 164 SER A O 1
ATOM 1313 N N . PRO A 1 165 ? 27.240 -9.018 16.029 1.00 47.25 165 PRO A N 1
ATOM 1314 C CA . PRO A 1 165 ? 26.721 -8.992 14.666 1.00 47.25 165 PRO A CA 1
ATOM 1315 C C . PRO A 1 165 ? 27.437 -9.963 13.699 1.00 47.25 165 PRO A C 1
ATOM 1317 O O . PRO A 1 165 ? 28.545 -10.403 13.973 1.00 47.25 165 PRO A O 1
ATOM 1320 N N . ILE A 1 166 ? 26.828 -10.163 12.517 1.00 44.66 166 ILE A N 1
ATOM 1321 C CA . ILE A 1 166 ? 27.464 -10.507 11.219 1.00 44.66 166 ILE A CA 1
ATOM 1322 C C . ILE A 1 166 ? 27.889 -11.989 10.965 1.00 44.66 166 ILE A C 1
ATOM 1324 O O . ILE A 1 166 ? 28.732 -12.546 11.652 1.00 44.66 166 ILE A O 1
ATOM 1328 N N . ASN A 1 167 ? 27.377 -12.532 9.840 1.00 37.84 167 ASN A N 1
ATOM 1329 C CA . ASN A 1 167 ? 27.849 -13.658 8.993 1.00 37.84 167 ASN A CA 1
ATOM 1330 C C . ASN A 1 167 ? 27.618 -15.152 9.373 1.00 37.84 167 ASN A C 1
ATOM 1332 O O . ASN A 1 167 ? 28.160 -15.674 10.333 1.00 37.84 167 ASN A O 1
ATOM 1336 N N . SER A 1 168 ? 26.922 -15.841 8.451 1.00 38.34 168 SER A N 1
ATOM 1337 C CA . SER A 1 168 ? 27.224 -17.148 7.814 1.00 38.34 168 SER A CA 1
ATOM 1338 C C . SER A 1 168 ? 27.381 -18.476 8.605 1.00 38.34 168 SER A C 1
ATOM 1340 O O . SER A 1 168 ? 28.346 -18.678 9.324 1.00 38.34 168 SER A O 1
ATOM 1342 N N . ALA A 1 169 ? 26.543 -19.452 8.199 1.00 34.72 169 ALA A N 1
ATOM 1343 C CA . ALA A 1 169 ? 26.817 -20.890 7.949 1.00 34.72 169 ALA A CA 1
ATOM 1344 C C . ALA A 1 169 ? 26.845 -21.970 9.081 1.00 34.72 169 ALA A C 1
ATOM 1346 O O . ALA A 1 169 ? 27.746 -22.033 9.904 1.00 34.72 169 ALA A O 1
ATOM 1347 N N . THR A 1 170 ? 25.926 -22.946 8.915 1.00 41.06 170 THR A N 1
ATOM 1348 C CA . THR A 1 170 ? 26.008 -24.428 9.106 1.00 41.06 170 THR A CA 1
ATOM 1349 C C . THR A 1 170 ? 26.158 -25.116 10.488 1.00 41.06 170 THR A C 1
ATOM 1351 O O . THR A 1 170 ? 27.084 -24.842 11.235 1.00 41.06 170 THR A O 1
ATOM 1354 N N . ASN A 1 171 ? 25.333 -26.177 10.652 1.00 32.06 171 ASN A N 1
ATOM 1355 C CA . ASN A 1 171 ? 25.531 -27.482 11.344 1.00 32.06 171 ASN A CA 1
ATOM 1356 C C . ASN A 1 171 ? 24.880 -27.812 12.720 1.00 32.06 171 ASN A C 1
ATOM 1358 O O . ASN A 1 171 ? 25.336 -27.400 13.774 1.00 32.06 171 ASN A O 1
ATOM 1362 N N . PHE A 1 172 ? 23.845 -28.674 12.633 1.00 29.75 172 PHE A N 1
ATOM 1363 C CA . PHE A 1 172 ? 23.526 -29.936 13.350 1.00 29.75 172 PHE A CA 1
ATOM 1364 C C . PHE A 1 172 ? 24.072 -30.270 14.766 1.00 29.75 172 PHE A C 1
ATOM 1366 O O . PHE A 1 172 ? 25.272 -30.457 14.932 1.00 29.75 172 PHE A O 1
ATOM 1373 N N . GLY A 1 173 ? 23.149 -30.677 15.668 1.00 27.17 173 GLY A N 1
ATOM 1374 C CA . GLY A 1 173 ? 23.232 -31.978 16.380 1.00 27.17 173 GLY A CA 1
ATOM 1375 C C . GLY A 1 173 ? 23.092 -32.045 17.925 1.00 27.17 173 GLY A C 1
ATOM 1376 O O . GLY A 1 173 ? 24.004 -31.631 18.621 1.00 27.17 173 GLY A O 1
ATOM 1377 N N . ARG A 1 174 ? 22.017 -32.731 18.393 1.00 36.00 174 ARG A N 1
ATOM 1378 C CA . ARG A 1 174 ? 21.882 -33.707 19.530 1.00 36.00 174 ARG A CA 1
ATOM 1379 C C . ARG A 1 174 ? 22.221 -33.317 20.996 1.00 36.00 174 ARG A C 1
ATOM 1381 O O . ARG A 1 174 ? 23.350 -32.960 21.283 1.00 36.00 174 ARG A O 1
ATOM 1388 N N . ASN A 1 175 ? 21.254 -33.454 21.932 1.00 38.75 175 ASN A N 1
ATOM 1389 C CA . ASN A 1 175 ? 21.055 -34.535 22.959 1.00 38.75 175 ASN A CA 1
ATOM 1390 C C . ASN A 1 175 ? 21.469 -34.014 24.375 1.00 38.75 175 ASN A C 1
ATOM 1392 O O . ASN A 1 175 ? 22.381 -33.207 24.424 1.00 38.75 175 ASN A O 1
ATOM 1396 N N . ASP A 1 176 ? 20.878 -34.281 25.556 1.00 29.05 176 ASP A N 1
ATOM 1397 C CA . ASP A 1 176 ? 20.255 -35.465 26.180 1.00 29.05 176 ASP A CA 1
ATOM 1398 C C . ASP A 1 176 ? 19.393 -35.104 27.435 1.00 29.05 176 ASP A C 1
ATOM 1400 O O . ASP A 1 176 ? 19.623 -34.087 28.083 1.00 29.05 176 ASP A O 1
ATOM 1404 N N . ALA A 1 177 ? 18.502 -36.046 27.800 1.00 31.34 177 ALA A N 1
ATOM 1405 C CA . ALA A 1 177 ? 18.054 -36.488 29.144 1.00 31.34 177 ALA A CA 1
ATOM 1406 C C . ALA A 1 177 ? 17.104 -35.654 30.058 1.00 31.34 177 ALA A C 1
ATOM 1408 O O . ALA A 1 177 ? 17.374 -34.536 30.477 1.00 31.34 177 ALA A O 1
ATOM 1409 N N . ALA A 1 178 ? 16.002 -36.326 30.435 1.00 35.72 178 ALA A N 1
ATOM 1410 C CA . ALA A 1 178 ? 14.938 -35.998 31.407 1.00 35.72 178 ALA A CA 1
ATOM 1411 C C . ALA A 1 178 ? 15.343 -36.332 32.878 1.00 35.72 178 ALA A C 1
ATOM 1413 O O . ALA A 1 178 ? 16.519 -36.641 33.075 1.00 35.72 178 ALA A O 1
ATOM 1414 N N . PRO A 1 179 ? 14.442 -36.470 33.897 1.00 56.25 179 PRO A N 1
ATOM 1415 C CA . PRO A 1 179 ? 13.032 -36.042 34.109 1.00 56.25 179 PRO A CA 1
ATOM 1416 C C . PRO A 1 179 ? 12.786 -35.414 35.526 1.00 56.25 179 PRO A C 1
ATOM 1418 O O . PRO A 1 179 ? 13.739 -35.264 36.283 1.00 56.25 179 PRO A O 1
ATOM 1421 N N . LEU A 1 180 ? 11.525 -35.098 35.915 1.00 29.66 180 LEU A N 1
ATOM 1422 C CA . LEU A 1 180 ? 10.809 -35.615 37.127 1.00 29.66 180 LEU A CA 1
ATOM 1423 C C . LEU A 1 180 ? 9.784 -34.630 37.783 1.00 29.66 180 LEU A C 1
ATOM 1425 O O . LEU A 1 180 ? 10.148 -33.512 38.126 1.00 29.66 180 LEU A O 1
ATOM 1429 N N . LEU A 1 181 ? 8.572 -35.159 38.079 1.00 34.25 181 LEU A N 1
ATOM 1430 C CA . LEU A 1 181 ? 7.540 -34.750 39.081 1.00 34.25 181 LEU A CA 1
ATOM 1431 C C . LEU A 1 181 ? 6.795 -33.409 38.871 1.00 34.25 181 LEU A C 1
ATOM 1433 O O . LEU A 1 181 ? 7.406 -32.377 38.670 1.00 34.25 181 LEU A O 1
ATOM 1437 N N . GLY A 1 182 ? 5.468 -33.286 38.968 1.00 30.36 182 GLY A N 1
ATOM 1438 C CA . GLY A 1 182 ? 4.366 -34.170 39.355 1.00 30.36 182 GLY A CA 1
ATOM 1439 C C . GLY A 1 182 ? 3.086 -33.317 39.332 1.00 30.36 182 GLY A C 1
ATOM 1440 O O . GLY A 1 182 ? 3.079 -32.197 39.834 1.00 30.36 182 GLY A O 1
ATOM 1441 N N . SER A 1 183 ? 2.050 -33.810 38.661 1.00 37.09 183 SER A N 1
ATOM 1442 C CA . SER A 1 183 ? 0.784 -33.125 38.387 1.00 37.09 183 SER A CA 1
ATOM 1443 C C . SER A 1 183 ? -0.256 -33.552 39.414 1.00 37.09 183 SER A C 1
ATOM 1445 O O . SER A 1 183 ? -0.589 -34.732 39.425 1.00 37.09 183 SER A O 1
ATOM 1447 N N . ASP A 1 184 ? -0.836 -32.607 40.156 1.00 33.84 184 ASP A N 1
ATOM 1448 C CA . ASP A 1 184 ? -2.115 -32.814 40.838 1.00 33.84 184 ASP A CA 1
ATOM 1449 C C . ASP A 1 184 ? -3.131 -31.750 40.413 1.00 33.84 184 ASP A C 1
ATOM 1451 O O . ASP A 1 184 ? -2.950 -30.542 40.564 1.00 33.84 184 ASP A O 1
ATOM 1455 N N . SER A 1 185 ? -4.210 -32.261 39.830 1.00 47.06 185 SER A N 1
ATOM 1456 C CA . SER A 1 185 ? -5.414 -31.575 39.386 1.00 47.06 185 SER A CA 1
ATOM 1457 C C . SER A 1 185 ? -6.274 -31.136 40.570 1.00 47.06 185 SER A C 1
ATOM 1459 O O . SER A 1 185 ? -6.590 -31.966 41.425 1.00 47.06 185 SER A O 1
ATOM 1461 N N . ILE A 1 186 ? -6.765 -29.892 40.573 1.00 41.19 186 ILE A N 1
ATOM 1462 C CA . ILE A 1 186 ? -7.827 -29.467 41.495 1.00 41.19 186 ILE A CA 1
ATOM 1463 C C . ILE A 1 186 ? -9.037 -28.969 40.705 1.00 41.19 186 ILE A C 1
ATOM 1465 O O . ILE A 1 186 ? -8.956 -28.059 39.881 1.00 41.19 186 ILE A O 1
ATOM 1469 N N . ASN A 1 187 ? -10.153 -29.641 40.982 1.00 39.56 187 ASN A N 1
ATOM 1470 C CA . ASN A 1 187 ? -11.486 -29.423 40.451 1.00 39.56 187 ASN A CA 1
ATOM 1471 C C . ASN A 1 187 ? -12.098 -28.090 40.889 1.00 39.56 187 ASN A C 1
ATOM 1473 O O . ASN A 1 187 ? -11.845 -27.563 41.969 1.00 39.56 187 ASN A O 1
ATOM 1477 N N . ALA A 1 188 ? -12.992 -27.624 40.024 1.00 45.56 188 ALA A N 1
ATOM 1478 C CA . ALA A 1 188 ? -13.920 -26.531 40.219 1.00 45.56 188 ALA A CA 1
ATOM 1479 C C . ALA A 1 188 ? -14.797 -26.703 41.471 1.00 45.56 188 ALA A C 1
ATOM 1481 O O . ALA A 1 188 ? -15.644 -27.585 41.487 1.00 45.56 188 ALA A O 1
ATOM 1482 N N . THR A 1 189 ? -14.635 -25.811 42.451 1.00 45.56 189 THR A N 1
ATOM 1483 C CA . THR A 1 189 ? -15.680 -25.298 43.360 1.00 45.56 189 THR A CA 1
ATOM 1484 C C . THR A 1 189 ? -15.030 -24.326 44.345 1.00 45.56 189 THR A C 1
ATOM 1486 O O . THR A 1 189 ? -14.511 -24.776 45.360 1.00 45.56 189 THR A O 1
ATOM 1489 N N . ASP A 1 190 ? -15.060 -23.014 44.086 1.00 37.22 190 ASP A N 1
ATOM 1490 C CA . ASP A 1 190 ? -15.036 -22.032 45.182 1.00 37.22 190 ASP A CA 1
ATOM 1491 C C . ASP A 1 190 ? -15.562 -20.658 44.729 1.00 37.22 190 ASP A C 1
ATOM 1493 O O . ASP A 1 190 ? -14.918 -19.928 43.977 1.00 37.22 190 ASP A O 1
ATOM 1497 N N . PHE A 1 191 ? -16.773 -20.320 45.170 1.00 44.25 191 PHE A N 1
ATOM 1498 C CA . PHE A 1 191 ? -17.473 -19.055 44.917 1.00 44.25 191 PHE A CA 1
ATOM 1499 C C . PHE A 1 191 ? -17.378 -18.154 46.168 1.00 44.25 191 PHE A C 1
ATOM 1501 O O . PHE A 1 191 ? -18.375 -17.594 46.617 1.00 44.25 191 PHE A O 1
ATOM 1508 N N . GLY A 1 192 ? -16.184 -18.065 46.778 1.00 38.84 192 GLY A N 1
ATOM 1509 C CA . GLY A 1 192 ? -15.987 -17.477 48.115 1.00 38.84 192 GLY A CA 1
ATOM 1510 C C . GLY A 1 192 ? -14.833 -16.476 48.301 1.00 38.84 192 GLY A C 1
ATOM 1511 O O . GLY A 1 192 ? -14.649 -15.984 49.410 1.00 38.84 192 GLY A O 1
ATOM 1512 N N . THR A 1 193 ? -14.058 -16.111 47.272 1.00 44.47 193 THR A N 1
ATOM 1513 C CA . THR A 1 193 ? -12.789 -15.351 47.437 1.00 44.47 193 THR A CA 1
ATOM 1514 C C . THR A 1 193 ? -12.812 -13.883 46.977 1.00 44.47 193 THR A C 1
ATOM 1516 O O . THR A 1 193 ? -11.761 -13.257 46.816 1.00 44.47 193 THR A O 1
ATOM 1519 N N . SER A 1 194 ? -13.992 -13.272 46.829 1.00 48.22 194 SER A N 1
ATOM 1520 C CA . SER A 1 194 ? -14.144 -11.947 46.194 1.00 48.22 194 SER A CA 1
ATOM 1521 C C . SER A 1 194 ? -13.492 -10.754 46.924 1.00 48.22 194 SER A C 1
ATOM 1523 O O . SER A 1 194 ? -13.419 -9.680 46.341 1.00 48.22 194 SER A O 1
ATOM 1525 N N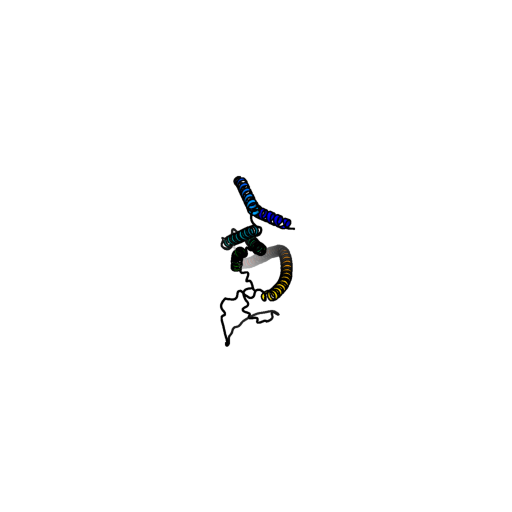 . LEU A 1 195 ? -12.977 -10.907 48.151 1.00 41.28 195 LEU A N 1
ATOM 1526 C CA . LEU A 1 195 ? -12.295 -9.826 48.895 1.00 41.28 195 LEU A CA 1
ATOM 1527 C C . LEU A 1 195 ? -10.764 -9.953 48.945 1.00 41.28 195 LEU A C 1
ATOM 1529 O O . LEU A 1 195 ? -10.083 -8.985 49.268 1.00 41.28 195 LEU A O 1
ATOM 1533 N N . ARG A 1 196 ? -10.201 -11.113 48.584 1.00 41.38 196 ARG A N 1
ATOM 1534 C CA . ARG A 1 196 ? -8.741 -11.309 48.488 1.00 41.38 196 ARG A CA 1
ATOM 1535 C C . ARG A 1 196 ? -8.196 -10.920 47.105 1.00 41.38 196 ARG A C 1
ATOM 1537 O O . ARG A 1 196 ? -7.016 -10.622 46.978 1.00 41.38 196 ARG A O 1
ATOM 1544 N N . SER A 1 197 ? -9.078 -10.831 46.104 1.00 54.88 197 SER A N 1
ATOM 1545 C CA . SER A 1 197 ? -8.733 -10.495 44.716 1.00 54.88 197 SER A CA 1
ATOM 1546 C C . SER A 1 197 ? -8.545 -8.997 44.428 1.00 54.88 197 SER A C 1
ATOM 1548 O O . SER A 1 197 ? -7.914 -8.660 43.434 1.00 54.88 197 SER A O 1
ATOM 1550 N N . GLU A 1 198 ? -9.035 -8.086 45.280 1.00 51.34 198 GLU A N 1
ATOM 1551 C CA . GLU A 1 198 ? -8.992 -6.633 45.014 1.00 51.34 198 GLU A CA 1
ATOM 1552 C C . GLU A 1 198 ? -7.548 -6.087 45.025 1.00 51.34 198 GLU A C 1
ATOM 1554 O O . GLU A 1 198 ? -7.164 -5.306 44.156 1.00 51.34 198 GLU A O 1
ATOM 1559 N N . ALA A 1 199 ? -6.715 -6.552 45.965 1.00 61.88 199 ALA A N 1
ATOM 1560 C CA . ALA A 1 199 ? -5.315 -6.133 46.083 1.00 61.88 199 ALA A CA 1
ATOM 1561 C C . ALA A 1 199 ? -4.442 -6.668 44.930 1.00 61.88 199 ALA A C 1
ATOM 1563 O O . ALA A 1 199 ? -3.595 -5.950 44.393 1.00 61.88 199 ALA A O 1
ATOM 1564 N N . GLU A 1 200 ? -4.685 -7.910 44.509 1.00 61.72 200 GLU A N 1
ATOM 1565 C CA . GLU A 1 200 ? -4.025 -8.531 43.354 1.00 61.72 200 GLU A CA 1
ATOM 1566 C C . GLU A 1 200 ? -4.496 -7.889 42.037 1.00 61.72 200 GLU A C 1
ATOM 1568 O O . GLU A 1 200 ? -3.692 -7.630 41.140 1.00 61.72 200 GLU A O 1
ATOM 1573 N N . PHE A 1 201 ? -5.778 -7.521 41.947 1.00 61.12 201 PHE A N 1
ATOM 1574 C CA . PHE A 1 201 ? -6.341 -6.789 40.815 1.00 61.12 201 PHE A CA 1
ATOM 1575 C C . PHE A 1 201 ? -5.733 -5.390 40.678 1.00 61.12 201 PHE A C 1
ATOM 1577 O O . PHE A 1 201 ? -5.378 -4.985 39.572 1.00 61.12 201 PHE A O 1
ATOM 1584 N N . GLN A 1 202 ? -5.531 -4.665 41.780 1.00 64.69 202 GLN A N 1
ATOM 1585 C CA . GLN A 1 202 ? -4.875 -3.353 41.762 1.00 64.69 202 GLN A CA 1
ATOM 1586 C C . GLN A 1 202 ? -3.408 -3.440 41.316 1.00 64.69 202 GLN A C 1
ATOM 1588 O O . GLN A 1 202 ? -2.952 -2.607 40.525 1.00 64.69 202 GLN A O 1
ATOM 1593 N N . GLN A 1 203 ? -2.678 -4.476 41.741 1.00 69.50 203 GLN A N 1
ATOM 1594 C CA . GLN A 1 203 ? -1.325 -4.743 41.243 1.00 69.50 203 GLN A CA 1
ATOM 1595 C C . GLN A 1 203 ? -1.317 -5.092 39.752 1.00 69.50 203 GLN A C 1
ATOM 1597 O O . GLN A 1 203 ? -0.497 -4.547 39.005 1.00 69.50 203 GLN A O 1
ATOM 1602 N N . PHE A 1 204 ? -2.258 -5.914 39.290 1.00 67.69 204 PHE A N 1
ATOM 1603 C CA . PHE A 1 204 ? -2.402 -6.247 37.875 1.00 67.69 204 PHE A CA 1
ATOM 1604 C C . PHE A 1 204 ? -2.741 -5.013 37.029 1.00 67.69 204 PHE A C 1
ATOM 1606 O O . PHE A 1 204 ? -2.122 -4.785 35.993 1.00 67.69 204 PHE A O 1
ATOM 1613 N N . PHE A 1 205 ? -3.641 -4.149 37.506 1.00 68.94 205 PHE A N 1
ATOM 1614 C CA . PHE A 1 205 ? -4.017 -2.904 36.831 1.00 68.94 205 PHE A CA 1
ATOM 1615 C C . PHE A 1 205 ? -2.851 -1.913 36.760 1.00 68.94 205 PHE A C 1
ATOM 1617 O O . PHE A 1 205 ? -2.635 -1.273 35.732 1.00 68.94 205 PHE A O 1
ATOM 1624 N N . SER A 1 206 ? -2.052 -1.821 37.827 1.00 68.25 206 SER A N 1
ATOM 1625 C CA . SER A 1 206 ? -0.842 -0.991 37.837 1.00 68.25 206 SER A CA 1
ATOM 1626 C C . SER A 1 206 ? 0.231 -1.520 36.877 1.00 68.25 206 SER A C 1
ATOM 1628 O O . SER A 1 206 ? 0.930 -0.740 36.232 1.00 68.25 206 SER A O 1
ATOM 1630 N N . THR A 1 207 ? 0.328 -2.844 36.738 1.00 65.06 207 THR A N 1
ATOM 1631 C CA . THR A 1 207 ? 1.235 -3.509 35.796 1.00 65.06 207 THR A CA 1
ATOM 1632 C C . THR A 1 207 ? 0.762 -3.310 34.358 1.00 65.06 207 THR A C 1
ATOM 1634 O O . THR A 1 207 ? 1.570 -2.962 33.502 1.00 65.06 207 THR A O 1
ATOM 1637 N N . LEU A 1 208 ? -0.545 -3.411 34.106 1.00 66.56 208 LEU A N 1
ATOM 1638 C CA . LEU A 1 208 ? -1.157 -3.114 32.811 1.00 66.56 208 LEU A CA 1
ATOM 1639 C C . LEU A 1 208 ? -0.943 -1.661 32.393 1.00 66.56 208 LEU A C 1
ATOM 1641 O O . LEU A 1 208 ? -0.536 -1.421 31.268 1.00 66.56 208 LEU A O 1
ATOM 1645 N N . MET A 1 209 ? -1.147 -0.698 33.295 1.00 70.25 209 MET A N 1
ATOM 1646 C CA . MET A 1 209 ? -0.905 0.723 33.006 1.00 70.25 209 MET A CA 1
ATOM 1647 C C . MET A 1 209 ? 0.560 0.999 32.646 1.00 70.25 209 MET A C 1
ATOM 1649 O O . MET A 1 209 ? 0.848 1.774 31.737 1.00 70.25 209 MET A O 1
ATOM 1653 N N . LYS A 1 210 ? 1.503 0.334 33.326 1.00 74.00 210 LYS A N 1
ATOM 1654 C CA . LYS A 1 210 ? 2.932 0.419 32.988 1.00 74.00 210 LYS A CA 1
ATOM 1655 C C . LYS A 1 210 ? 3.238 -0.229 31.637 1.00 74.00 210 LYS A C 1
ATOM 1657 O O . LYS A 1 210 ? 4.039 0.311 30.881 1.00 74.00 210 LYS A O 1
ATOM 1662 N N . GLN A 1 211 ? 2.609 -1.362 31.328 1.00 68.50 211 GLN A N 1
ATOM 1663 C CA . GLN A 1 211 ? 2.752 -2.019 30.029 1.00 68.50 211 GLN A CA 1
ATOM 1664 C C . GLN A 1 211 ? 2.150 -1.187 28.892 1.00 68.50 211 GLN A C 1
ATOM 1666 O O . GLN A 1 211 ? 2.771 -1.107 27.840 1.00 68.50 211 GLN A O 1
ATOM 1671 N N . ASP A 1 212 ? 1.015 -0.522 29.108 1.00 71.44 212 ASP A N 1
ATOM 1672 C CA . ASP A 1 212 ? 0.376 0.359 28.119 1.00 71.44 212 ASP A CA 1
ATOM 1673 C C . ASP A 1 212 ? 1.302 1.526 27.756 1.00 71.44 212 ASP A C 1
ATOM 1675 O O . ASP A 1 212 ? 1.590 1.758 26.587 1.00 71.44 212 ASP A O 1
ATOM 1679 N N . HIS A 1 213 ? 1.913 2.159 28.762 1.00 74.19 213 HIS A N 1
ATOM 1680 C CA . HIS A 1 213 ? 2.893 3.223 28.539 1.00 74.19 213 HIS A CA 1
ATOM 1681 C C . HIS A 1 213 ? 4.155 2.733 27.802 1.00 74.19 213 HIS A C 1
ATOM 1683 O O . HIS A 1 213 ? 4.750 3.462 27.005 1.00 74.19 213 HIS A O 1
ATOM 1689 N N . LEU A 1 214 ? 4.603 1.500 28.062 1.00 76.75 214 LEU A N 1
ATOM 1690 C CA . LEU A 1 214 ? 5.722 0.905 27.327 1.00 76.75 214 LEU A CA 1
ATOM 1691 C C . LEU A 1 214 ? 5.337 0.570 25.881 1.00 76.75 214 LEU A C 1
ATOM 1693 O O . LEU A 1 214 ? 6.161 0.753 24.986 1.00 76.75 214 LEU A O 1
ATOM 1697 N N . MET A 1 215 ? 4.105 0.115 25.645 1.00 67.81 215 MET A N 1
ATOM 1698 C CA . MET A 1 215 ? 3.588 -0.134 24.300 1.00 67.81 215 MET A CA 1
ATOM 1699 C C . MET A 1 215 ? 3.466 1.162 23.504 1.00 67.81 215 MET A C 1
ATOM 1701 O O . MET A 1 215 ? 3.913 1.188 22.361 1.00 67.81 215 MET A O 1
ATOM 1705 N N . ASP A 1 216 ? 2.959 2.239 24.099 1.00 82.38 216 ASP A N 1
ATOM 1706 C CA . ASP A 1 216 ? 2.883 3.548 23.442 1.00 82.38 216 ASP A CA 1
ATOM 1707 C C . ASP A 1 216 ? 4.280 4.055 23.057 1.00 82.38 216 ASP A C 1
ATOM 1709 O O . ASP A 1 216 ? 4.521 4.412 21.904 1.00 82.38 216 ASP A O 1
ATOM 1713 N N . ALA A 1 217 ? 5.255 3.956 23.967 1.00 81.88 217 ALA A N 1
ATOM 1714 C CA . ALA A 1 217 ? 6.640 4.328 23.672 1.00 81.88 217 ALA A CA 1
ATOM 1715 C C . ALA A 1 217 ? 7.275 3.465 22.558 1.00 81.88 217 ALA A C 1
ATOM 1717 O O . ALA A 1 217 ? 8.068 3.953 21.745 1.00 81.88 217 ALA A O 1
ATOM 1718 N N . GLN A 1 218 ? 6.941 2.172 22.495 1.00 79.00 218 GLN A N 1
ATOM 1719 C CA . GLN A 1 218 ? 7.388 1.289 21.414 1.00 79.00 218 GLN A CA 1
ATOM 1720 C C . GLN A 1 218 ? 6.701 1.618 20.084 1.00 79.00 218 GLN A C 1
ATOM 1722 O O . GLN A 1 218 ? 7.363 1.616 19.043 1.00 79.00 218 GLN A O 1
ATOM 1727 N N . LEU A 1 219 ? 5.407 1.935 20.106 1.00 87.06 219 LEU A N 1
ATOM 1728 C CA . LEU A 1 219 ? 4.647 2.343 18.928 1.00 87.06 219 LEU A CA 1
ATOM 1729 C C . LEU A 1 219 ? 5.162 3.666 18.362 1.00 87.06 219 LEU A C 1
ATOM 1731 O O . LEU A 1 219 ? 5.323 3.760 17.147 1.00 87.06 219 LEU A O 1
ATOM 1735 N N . ASP A 1 220 ? 5.523 4.631 19.207 1.00 90.00 220 ASP A N 1
ATOM 1736 C CA . ASP A 1 220 ? 6.148 5.886 18.778 1.00 90.00 220 ASP A CA 1
ATOM 1737 C C . ASP A 1 220 ? 7.505 5.644 18.111 1.00 90.00 220 ASP A C 1
ATOM 1739 O O . ASP A 1 220 ? 7.812 6.213 17.058 1.00 90.00 220 ASP A O 1
ATOM 1743 N N . ARG A 1 221 ? 8.314 4.730 18.662 1.00 86.69 221 ARG A N 1
ATOM 1744 C CA . ARG A 1 221 ? 9.593 4.340 18.053 1.00 86.69 221 ARG A CA 1
ATOM 1745 C C . ARG A 1 221 ? 9.395 3.665 16.695 1.00 86.69 221 ARG A C 1
ATOM 1747 O O . ARG A 1 221 ? 10.154 3.939 15.763 1.00 86.69 221 ARG A O 1
ATOM 1754 N N . ILE A 1 222 ? 8.387 2.803 16.566 1.00 87.06 222 ILE A N 1
ATOM 1755 C CA . ILE A 1 222 ? 8.027 2.169 15.290 1.00 87.06 222 ILE A CA 1
ATOM 1756 C C . ILE A 1 222 ? 7.516 3.222 14.305 1.00 87.06 222 ILE A C 1
ATOM 1758 O O . ILE A 1 222 ? 7.932 3.220 13.149 1.00 87.06 222 ILE A O 1
ATOM 1762 N N . HIS A 1 223 ? 6.671 4.151 14.750 1.00 89.19 223 HIS A N 1
ATOM 1763 C CA . HIS A 1 223 ? 6.147 5.236 13.928 1.00 89.19 223 HIS A CA 1
ATOM 1764 C C . HIS A 1 223 ? 7.277 6.108 13.367 1.00 89.19 223 HIS A C 1
ATOM 1766 O O . HIS A 1 223 ? 7.344 6.326 12.157 1.00 89.19 223 HIS A O 1
ATOM 1772 N N . ALA A 1 224 ? 8.226 6.511 14.215 1.00 87.56 224 ALA A N 1
ATOM 1773 C CA . ALA A 1 224 ? 9.422 7.232 13.791 1.00 87.56 224 ALA A CA 1
ATOM 1774 C C . ALA A 1 224 ? 10.281 6.411 12.811 1.00 87.56 224 ALA A C 1
ATOM 1776 O O . ALA A 1 224 ? 10.805 6.953 11.838 1.00 87.56 224 ALA A O 1
ATOM 1777 N N . GLY A 1 225 ? 10.404 5.097 13.031 1.00 90.19 225 GLY A N 1
ATOM 1778 C CA . GLY A 1 225 ? 11.078 4.184 12.106 1.00 90.19 225 GLY A CA 1
ATOM 1779 C C . GLY A 1 225 ? 10.409 4.129 10.729 1.00 90.19 225 GLY A C 1
ATOM 1780 O O . GLY A 1 225 ? 11.097 4.200 9.715 1.00 90.19 225 GLY A O 1
ATOM 1781 N N . ILE A 1 226 ? 9.075 4.067 10.686 1.00 91.56 226 ILE A N 1
ATOM 1782 C CA . ILE A 1 226 ? 8.290 4.054 9.444 1.00 91.56 226 ILE A CA 1
ATOM 1783 C C . ILE A 1 226 ? 8.427 5.378 8.691 1.00 91.56 226 ILE A C 1
ATOM 1785 O O . ILE A 1 226 ? 8.583 5.357 7.473 1.00 91.56 226 ILE A O 1
ATOM 1789 N N . LEU A 1 227 ? 8.403 6.518 9.391 1.00 91.12 227 LEU A N 1
ATOM 1790 C CA . LEU A 1 227 ? 8.617 7.826 8.765 1.00 91.12 227 LEU A CA 1
ATOM 1791 C C . LEU A 1 227 ? 9.997 7.907 8.105 1.00 91.12 227 LEU A C 1
ATOM 1793 O O . LEU A 1 227 ? 10.083 8.238 6.928 1.00 91.12 227 LEU A O 1
ATOM 1797 N N . ARG A 1 228 ? 11.057 7.481 8.803 1.00 88.50 228 ARG A N 1
ATOM 1798 C CA . ARG A 1 228 ? 12.410 7.414 8.219 1.00 88.50 228 ARG A CA 1
ATOM 1799 C C . ARG A 1 228 ? 12.476 6.487 7.012 1.00 88.50 228 ARG A C 1
ATOM 1801 O O . ARG A 1 228 ? 13.156 6.790 6.040 1.00 88.50 228 ARG A O 1
ATOM 1808 N N . LEU A 1 229 ? 11.786 5.350 7.071 1.00 88.81 229 LEU A N 1
ATOM 1809 C CA . LEU A 1 229 ? 11.748 4.413 5.953 1.00 88.81 229 LEU A CA 1
ATOM 1810 C C . LEU A 1 229 ? 11.033 5.017 4.739 1.00 88.81 229 LEU A C 1
ATOM 1812 O O . LEU A 1 229 ? 11.474 4.800 3.614 1.00 88.81 229 LEU A O 1
ATOM 1816 N N . ARG A 1 230 ? 9.967 5.797 4.967 1.00 91.31 230 ARG A N 1
ATOM 1817 C CA . ARG A 1 230 ? 9.273 6.552 3.919 1.00 91.31 230 ARG A CA 1
ATOM 1818 C C . ARG A 1 230 ? 10.198 7.584 3.286 1.00 91.31 230 ARG A C 1
ATOM 1820 O O . ARG A 1 230 ? 10.331 7.589 2.071 1.00 91.31 230 ARG A O 1
ATOM 1827 N N . ASP A 1 231 ? 10.869 8.390 4.101 1.00 91.94 231 ASP A N 1
ATOM 1828 C CA . ASP A 1 231 ? 11.774 9.430 3.606 1.00 91.94 231 ASP A CA 1
ATOM 1829 C C . ASP A 1 231 ? 12.943 8.817 2.811 1.00 91.94 231 ASP A C 1
ATOM 1831 O O . ASP A 1 231 ? 13.291 9.302 1.736 1.00 91.94 231 ASP A O 1
ATOM 1835 N N . ASN A 1 232 ? 13.489 7.684 3.270 1.00 87.44 232 ASN A N 1
ATOM 1836 C CA . ASN A 1 232 ? 14.497 6.926 2.525 1.00 87.44 232 ASN A CA 1
ATOM 1837 C C . ASN A 1 232 ? 13.955 6.378 1.198 1.00 87.44 232 ASN A C 1
ATOM 1839 O O . ASN A 1 232 ? 14.663 6.400 0.195 1.00 87.44 232 ASN A O 1
ATOM 1843 N N . ALA A 1 233 ? 12.716 5.880 1.173 1.00 90.06 233 ALA A N 1
ATOM 1844 C CA . ALA A 1 233 ? 12.089 5.398 -0.055 1.00 90.06 233 ALA A CA 1
ATOM 1845 C C . ALA A 1 233 ? 11.873 6.538 -1.065 1.00 90.06 233 ALA A C 1
ATOM 1847 O O . ALA A 1 233 ? 12.125 6.353 -2.255 1.00 90.06 233 ALA A O 1
ATOM 1848 N N . ASP A 1 234 ? 11.476 7.721 -0.593 1.00 93.38 234 ASP A N 1
ATOM 1849 C CA . ASP A 1 234 ? 11.331 8.914 -1.428 1.00 93.38 234 ASP A CA 1
ATOM 1850 C C . ASP A 1 234 ? 12.694 9.375 -1.980 1.00 93.38 234 ASP A C 1
ATOM 1852 O O . ASP A 1 234 ? 12.810 9.669 -3.173 1.00 93.38 234 ASP A O 1
ATOM 1856 N N . MET A 1 235 ? 13.752 9.365 -1.157 1.00 89.94 235 MET A N 1
ATOM 1857 C CA . MET A 1 235 ? 15.119 9.654 -1.613 1.00 89.94 235 MET A CA 1
ATOM 1858 C C . MET A 1 235 ? 15.607 8.646 -2.658 1.00 89.94 235 MET A C 1
ATOM 1860 O O . MET A 1 235 ? 16.115 9.057 -3.697 1.00 89.94 235 MET A O 1
ATOM 1864 N N . LEU A 1 236 ? 15.412 7.344 -2.424 1.00 89.38 236 LEU A N 1
ATOM 1865 C CA . LEU A 1 236 ? 15.785 6.297 -3.382 1.00 89.38 236 LEU A CA 1
ATOM 1866 C C . LEU A 1 236 ? 15.017 6.431 -4.699 1.00 89.38 236 LEU A C 1
ATOM 1868 O O . LEU A 1 236 ? 15.601 6.269 -5.761 1.00 89.38 236 LEU A O 1
ATOM 1872 N N . SER A 1 237 ? 13.727 6.763 -4.649 1.00 92.44 237 SER A N 1
ATOM 1873 C CA . SER A 1 237 ? 12.917 7.002 -5.849 1.00 92.44 237 SER A CA 1
ATOM 1874 C C . SER A 1 237 ? 13.450 8.174 -6.676 1.00 92.44 237 SER A C 1
ATOM 1876 O O . SER A 1 237 ? 13.508 8.100 -7.903 1.00 92.44 237 SER A O 1
ATOM 1878 N N . ASN A 1 238 ? 13.880 9.251 -6.018 1.00 91.81 238 ASN A N 1
ATOM 1879 C CA . ASN A 1 238 ? 14.480 10.391 -6.704 1.00 91.81 238 ASN A CA 1
ATOM 1880 C C . ASN A 1 238 ? 15.859 10.055 -7.283 1.00 91.81 238 ASN A C 1
ATOM 1882 O O . ASN A 1 238 ? 16.125 10.405 -8.427 1.00 91.81 238 ASN A O 1
ATOM 1886 N N . GLU A 1 239 ? 16.698 9.340 -6.535 1.00 92.88 239 GLU A N 1
ATOM 1887 C CA . GLU A 1 239 ? 18.007 8.884 -7.009 1.00 92.88 239 GLU A CA 1
ATOM 1888 C C . GLU A 1 239 ? 17.869 7.945 -8.215 1.00 92.88 239 GLU A C 1
ATOM 1890 O O . GLU A 1 239 ? 18.577 8.106 -9.202 1.00 92.88 239 GLU A O 1
ATOM 1895 N N . LEU A 1 240 ? 16.896 7.027 -8.195 1.00 92.50 240 LEU A N 1
ATOM 1896 C CA . LEU A 1 240 ? 16.605 6.160 -9.338 1.00 92.50 240 LEU A CA 1
ATOM 1897 C C . LEU A 1 240 ? 16.201 6.961 -10.579 1.00 92.50 240 LEU A C 1
ATOM 1899 O O . LEU A 1 240 ? 16.673 6.648 -11.662 1.00 92.50 240 LEU A O 1
ATOM 1903 N N . LYS A 1 241 ? 15.391 8.019 -10.441 1.00 93.19 241 LYS A N 1
ATOM 1904 C CA . LYS A 1 241 ? 15.050 8.902 -11.575 1.00 93.19 241 LYS A CA 1
ATOM 1905 C C . LYS A 1 241 ? 16.268 9.634 -12.134 1.00 93.19 241 LYS A C 1
ATOM 1907 O O . LYS A 1 241 ? 16.359 9.834 -13.339 1.00 93.19 241 LYS A O 1
ATOM 1912 N N . VAL A 1 242 ? 17.187 10.060 -11.266 1.00 93.56 242 VAL A N 1
ATOM 1913 C CA . VAL A 1 242 ? 18.447 10.682 -11.696 1.00 93.56 242 VAL A CA 1
ATOM 1914 C C . VAL A 1 242 ? 19.317 9.660 -12.425 1.00 93.56 242 VAL A C 1
ATOM 1916 O O . VAL A 1 242 ? 19.879 9.977 -13.469 1.00 93.56 242 VAL A O 1
ATOM 1919 N N . GLN A 1 243 ? 19.401 8.432 -11.913 1.00 92.19 243 GLN A N 1
ATOM 1920 C CA . GLN A 1 243 ? 20.156 7.352 -12.546 1.00 92.19 243 GLN A CA 1
ATOM 1921 C C . GLN A 1 243 ? 19.564 6.933 -13.893 1.00 92.19 243 GLN A C 1
ATOM 1923 O O . GLN A 1 243 ? 20.334 6.685 -14.812 1.00 92.19 243 GLN A O 1
ATOM 1928 N N . ASP A 1 244 ? 18.240 6.923 -14.040 1.00 93.25 244 ASP A N 1
ATOM 1929 C CA . ASP A 1 244 ? 17.558 6.663 -15.315 1.00 93.25 244 ASP A CA 1
ATOM 1930 C C . ASP A 1 244 ? 17.996 7.687 -16.377 1.00 93.25 244 ASP A C 1
ATOM 1932 O O . ASP A 1 244 ? 18.515 7.326 -17.429 1.00 93.25 244 ASP A O 1
ATOM 1936 N N . ALA A 1 245 ? 17.964 8.979 -16.029 1.00 91.38 245 ALA A N 1
ATOM 1937 C CA . ALA A 1 245 ? 18.430 10.045 -16.918 1.00 91.38 245 ALA A CA 1
ATOM 1938 C C . ALA A 1 245 ? 19.938 9.961 -17.243 1.00 91.38 245 ALA A C 1
ATOM 1940 O O . ALA A 1 245 ? 20.367 10.348 -18.330 1.00 91.38 245 ALA A O 1
ATOM 1941 N N . LEU A 1 246 ? 20.765 9.472 -16.311 1.00 91.56 246 LEU A N 1
ATOM 1942 C CA . LEU A 1 246 ? 22.195 9.241 -16.556 1.00 91.56 246 LEU A CA 1
ATOM 1943 C C . LEU A 1 246 ? 22.445 8.031 -17.465 1.00 91.56 246 LEU A C 1
ATOM 1945 O O . LEU A 1 246 ? 23.425 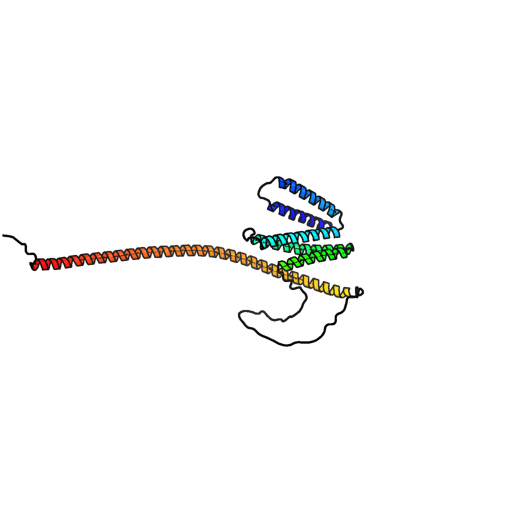8.032 -18.213 1.00 91.56 246 LEU A O 1
ATOM 1949 N N . ILE A 1 247 ? 21.600 7.001 -17.391 1.00 95.00 247 ILE A N 1
ATOM 1950 C CA . ILE A 1 247 ? 21.656 5.847 -18.291 1.00 95.00 247 ILE A CA 1
ATOM 1951 C C . ILE A 1 247 ? 21.304 6.292 -19.706 1.00 95.00 247 ILE A C 1
ATOM 1953 O O . ILE A 1 247 ? 22.073 5.973 -20.608 1.00 95.00 247 ILE A O 1
ATOM 1957 N N . ASP A 1 248 ? 20.259 7.103 -19.879 1.00 95.12 248 ASP A N 1
ATOM 1958 C CA . ASP A 1 248 ? 19.889 7.669 -21.183 1.00 95.12 248 ASP A CA 1
ATOM 1959 C C . ASP A 1 248 ? 21.052 8.475 -21.801 1.00 95.12 248 ASP A C 1
ATOM 1961 O O . ASP A 1 248 ? 21.458 8.231 -22.936 1.00 95.12 248 ASP A O 1
ATOM 1965 N N . ASP A 1 249 ? 21.689 9.374 -21.034 1.00 93.88 249 ASP A N 1
ATOM 1966 C CA . ASP A 1 249 ? 22.866 10.131 -21.509 1.00 93.88 249 ASP A CA 1
ATOM 1967 C C . ASP A 1 249 ? 24.071 9.213 -21.807 1.00 93.88 249 ASP A C 1
ATOM 1969 O O . ASP A 1 249 ? 24.903 9.487 -22.679 1.00 93.88 249 ASP A O 1
ATOM 1973 N N . THR A 1 250 ? 24.186 8.092 -21.092 1.00 93.56 250 THR A N 1
ATOM 1974 C CA . THR A 1 250 ? 25.217 7.086 -21.367 1.00 93.56 250 THR A CA 1
ATOM 1975 C C . THR A 1 250 ? 24.910 6.313 -22.649 1.00 93.56 250 THR A C 1
ATOM 1977 O O . THR A 1 250 ? 25.834 6.072 -23.427 1.00 93.56 250 THR A O 1
ATOM 1980 N N . GLU A 1 251 ? 23.650 5.961 -22.901 1.00 94.88 251 GLU A N 1
ATOM 1981 C CA . GLU A 1 251 ? 23.192 5.323 -24.138 1.00 94.88 251 GLU A CA 1
ATOM 1982 C C . GLU A 1 251 ? 23.463 6.231 -25.342 1.00 94.88 251 GLU A C 1
ATOM 1984 O O . GLU A 1 251 ? 24.151 5.811 -26.275 1.00 94.88 251 GLU A O 1
ATOM 1989 N N . ASP A 1 252 ? 23.100 7.514 -25.256 1.00 95.19 252 ASP A N 1
ATOM 1990 C CA . ASP A 1 252 ? 23.391 8.521 -26.284 1.00 95.19 252 ASP A CA 1
ATOM 1991 C C . ASP A 1 252 ? 24.898 8.628 -26.584 1.00 95.19 252 ASP A C 1
ATOM 1993 O O . ASP A 1 252 ? 25.336 8.702 -27.742 1.00 95.19 252 ASP A O 1
ATOM 1997 N N . LYS A 1 253 ? 25.740 8.606 -25.542 1.00 94.75 253 LYS A N 1
ATOM 1998 C CA . LYS A 1 253 ? 27.205 8.620 -25.695 1.00 94.75 253 LYS A CA 1
ATOM 1999 C C . LYS A 1 253 ? 27.730 7.337 -26.331 1.00 94.75 253 LYS A C 1
ATOM 2001 O O . LYS A 1 253 ? 28.631 7.411 -27.176 1.00 94.75 253 LYS A O 1
ATOM 2006 N N . VAL A 1 254 ? 27.204 6.176 -25.945 1.00 95.06 254 VAL A N 1
ATOM 2007 C CA . VAL A 1 254 ? 27.572 4.878 -26.528 1.00 95.06 254 VAL A CA 1
ATOM 2008 C C . VAL A 1 254 ? 27.184 4.830 -28.001 1.00 95.06 254 VAL A C 1
ATOM 2010 O O . VAL A 1 254 ? 28.006 4.426 -28.829 1.00 95.06 254 VAL A O 1
ATOM 2013 N N . ASP A 1 255 ? 26.004 5.320 -28.358 1.00 95.19 255 ASP A N 1
ATOM 2014 C CA . ASP A 1 255 ? 25.544 5.411 -29.740 1.00 95.19 255 ASP A CA 1
ATOM 2015 C C . ASP A 1 255 ? 26.402 6.368 -30.565 1.00 95.19 255 ASP A C 1
ATOM 2017 O O . ASP A 1 255 ? 26.834 6.031 -31.675 1.00 95.19 255 ASP A O 1
ATOM 2021 N N . ALA A 1 256 ? 26.765 7.526 -30.010 1.00 93.75 256 ALA A N 1
ATOM 2022 C CA . ALA A 1 256 ? 27.673 8.464 -30.664 1.00 93.75 256 ALA A CA 1
ATOM 2023 C C . ALA A 1 256 ? 29.064 7.849 -30.908 1.00 93.75 256 ALA A C 1
ATOM 2025 O O . ALA A 1 256 ? 29.645 8.009 -31.990 1.00 93.75 256 ALA A O 1
ATOM 2026 N N . VAL A 1 257 ? 29.614 7.129 -29.925 1.00 94.69 257 VAL A N 1
ATOM 2027 C CA . VAL A 1 257 ? 30.903 6.429 -30.054 1.00 94.69 257 VAL A CA 1
ATOM 2028 C C . VAL A 1 257 ? 30.806 5.292 -31.069 1.00 94.69 257 VAL A C 1
ATOM 2030 O O . VAL A 1 257 ? 31.683 5.166 -31.927 1.00 94.69 257 VAL A O 1
ATOM 2033 N N . THR A 1 258 ? 29.727 4.516 -31.049 1.00 93.81 258 THR A N 1
ATOM 2034 C CA . THR A 1 258 ? 29.477 3.426 -32.001 1.00 93.81 258 THR A CA 1
ATOM 2035 C C . THR A 1 258 ? 29.325 3.960 -33.426 1.00 93.81 258 THR A C 1
ATOM 2037 O O . THR A 1 258 ? 29.902 3.407 -34.367 1.00 93.81 258 THR A O 1
ATOM 2040 N N . GLY A 1 259 ? 28.640 5.093 -33.599 1.00 92.62 259 GLY A N 1
ATOM 2041 C CA . GLY A 1 259 ? 28.543 5.815 -34.865 1.00 92.62 259 GLY A CA 1
ATOM 2042 C C . GLY A 1 259 ? 29.910 6.262 -35.390 1.00 92.62 259 GLY A C 1
ATOM 2043 O O . GLY A 1 259 ? 30.225 6.037 -36.564 1.00 92.62 259 GLY A O 1
ATOM 2044 N N . LYS A 1 260 ? 30.765 6.816 -34.518 1.00 92.88 260 LYS A N 1
ATOM 2045 C CA . LYS A 1 260 ? 32.154 7.181 -34.856 1.00 92.88 260 LYS A CA 1
ATOM 2046 C C . LYS A 1 260 ? 33.001 5.957 -35.213 1.00 92.88 260 LYS A C 1
ATOM 2048 O O . LYS A 1 260 ? 33.714 5.984 -36.209 1.00 92.88 260 LYS A O 1
ATOM 2053 N N . LEU A 1 261 ? 32.898 4.859 -34.466 1.00 92.69 261 LEU A N 1
ATOM 2054 C CA . LEU A 1 261 ? 33.582 3.598 -34.780 1.00 92.69 261 LEU A CA 1
ATOM 2055 C C . LEU A 1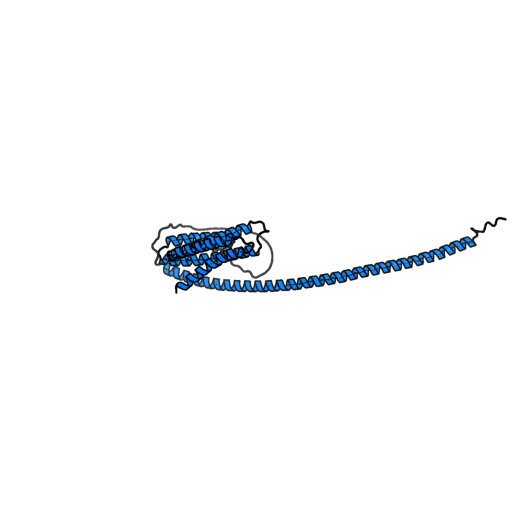 261 ? 33.154 3.047 -36.144 1.00 92.69 261 LEU A C 1
ATOM 2057 O O . LEU A 1 261 ? 33.996 2.626 -36.937 1.00 92.69 261 LEU A O 1
ATOM 2061 N N . LYS A 1 262 ? 31.856 3.093 -36.458 1.00 92.81 262 LYS A N 1
ATOM 2062 C CA . LYS A 1 262 ? 31.320 2.650 -37.750 1.00 92.81 262 LYS A CA 1
ATOM 2063 C C . LYS A 1 262 ? 31.806 3.531 -38.902 1.00 92.81 262 LYS A C 1
ATOM 2065 O O . LYS A 1 262 ? 32.152 3.001 -39.961 1.00 92.81 262 LYS A O 1
ATOM 2070 N N . SER A 1 263 ? 31.862 4.852 -38.710 1.00 90.62 263 SER A N 1
ATOM 2071 C CA . SER A 1 263 ? 32.381 5.775 -39.726 1.00 90.62 263 SER A CA 1
ATOM 2072 C C . SER A 1 263 ? 33.883 5.585 -39.944 1.00 90.62 263 SER A C 1
ATOM 2074 O O . SER A 1 263 ? 34.304 5.478 -41.094 1.00 90.62 263 SER A O 1
ATOM 2076 N N . LEU A 1 264 ? 34.666 5.417 -38.873 1.00 92.56 264 LEU A N 1
ATOM 2077 C CA . LEU A 1 264 ? 36.098 5.112 -38.941 1.00 92.56 264 LEU A CA 1
ATOM 2078 C C . LEU A 1 264 ? 36.372 3.768 -39.620 1.00 92.56 264 LEU A C 1
ATOM 2080 O O . LEU A 1 264 ? 37.273 3.656 -40.443 1.00 92.56 264 LEU A O 1
ATOM 2084 N N . ASN A 1 265 ? 35.573 2.739 -39.338 1.00 92.56 265 ASN A N 1
ATOM 2085 C CA . ASN A 1 265 ? 35.709 1.452 -40.019 1.00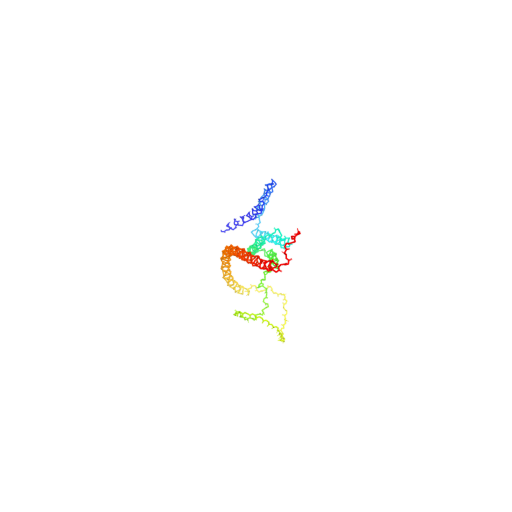 92.56 265 ASN A CA 1
ATOM 2086 C C . ASN A 1 265 ? 35.405 1.588 -41.524 1.00 92.56 265 ASN A C 1
ATOM 2088 O O . ASN A 1 265 ? 36.105 1.018 -42.361 1.00 92.56 265 ASN A O 1
ATOM 2092 N N . LYS A 1 266 ? 34.397 2.396 -41.886 1.00 93.00 266 LYS A N 1
ATOM 2093 C CA . LYS A 1 266 ? 34.069 2.696 -43.287 1.00 93.00 266 LYS A CA 1
ATOM 2094 C C . LYS A 1 266 ? 35.202 3.447 -43.990 1.00 93.00 266 LYS A C 1
ATOM 2096 O O . LYS A 1 266 ? 35.559 3.054 -45.100 1.00 93.00 266 LYS A O 1
ATOM 2101 N N . THR A 1 267 ? 35.769 4.483 -43.370 1.00 91.19 267 THR A N 1
ATOM 2102 C CA . THR A 1 267 ? 36.888 5.236 -43.956 1.00 91.19 267 THR A CA 1
ATOM 2103 C C . THR A 1 267 ? 38.132 4.365 -44.067 1.00 91.19 267 THR A C 1
ATOM 2105 O O . THR A 1 267 ? 38.740 4.337 -45.128 1.00 91.19 267 THR A O 1
ATOM 2108 N N . LEU A 1 268 ? 38.452 3.556 -43.051 1.00 90.81 268 LEU A N 1
ATOM 2109 C CA . LEU A 1 268 ? 39.568 2.609 -43.100 1.00 90.81 268 LEU A CA 1
ATOM 2110 C C . LEU A 1 268 ? 39.412 1.607 -44.254 1.00 90.81 268 LEU A C 1
ATOM 2112 O O . LEU A 1 268 ? 40.358 1.386 -45.007 1.00 90.81 268 LEU A O 1
ATOM 2116 N N . LYS A 1 269 ? 38.213 1.037 -44.447 1.00 91.56 269 LYS A N 1
ATOM 2117 C CA . LYS A 1 269 ? 37.918 0.145 -45.584 1.00 91.56 269 LYS A CA 1
ATOM 2118 C C . LYS A 1 269 ? 38.045 0.855 -46.931 1.00 91.56 269 LYS A C 1
ATOM 2120 O O . LYS A 1 269 ? 38.544 0.256 -47.881 1.00 91.56 269 LYS A O 1
ATOM 2125 N N . GLN A 1 270 ? 37.604 2.110 -47.029 1.00 89.75 270 GLN A N 1
ATOM 2126 C CA . GLN A 1 270 ? 37.766 2.914 -48.243 1.00 89.75 270 GLN A CA 1
ATOM 2127 C C . GLN A 1 270 ? 39.242 3.187 -48.538 1.00 89.75 270 GLN A C 1
ATOM 2129 O O . GLN A 1 270 ? 39.674 2.945 -49.662 1.00 89.75 270 GLN A O 1
ATOM 2134 N N . THR A 1 271 ? 40.023 3.596 -47.536 1.00 86.88 271 THR A N 1
ATOM 2135 C CA . THR A 1 271 ? 41.469 3.813 -47.665 1.00 86.88 271 THR A CA 1
ATOM 2136 C C . THR A 1 271 ? 42.181 2.524 -48.059 1.00 86.88 271 THR A C 1
ATOM 2138 O O . THR A 1 271 ? 42.997 2.537 -48.975 1.00 86.88 271 THR A O 1
ATOM 2141 N N . LEU A 1 272 ? 41.834 1.391 -47.440 1.00 85.56 272 LEU A N 1
ATOM 2142 C CA . LEU A 1 272 ? 42.409 0.093 -47.791 1.00 85.56 272 LEU A CA 1
ATOM 2143 C C . LEU A 1 272 ? 42.105 -0.273 -49.249 1.00 85.56 272 LEU A C 1
ATOM 2145 O O . LEU A 1 272 ? 43.017 -0.634 -49.985 1.00 85.56 272 LEU A O 1
ATOM 2149 N N . LYS A 1 273 ? 40.854 -0.101 -49.697 1.00 86.38 273 LYS A N 1
ATOM 2150 C CA . LYS A 1 273 ? 40.456 -0.338 -51.093 1.00 86.38 273 LYS A CA 1
ATOM 2151 C C . LYS A 1 273 ? 41.169 0.604 -52.068 1.00 86.38 273 LYS A C 1
ATOM 2153 O O . LYS A 1 273 ? 41.523 0.190 -53.168 1.00 86.38 273 LYS A O 1
ATOM 2158 N N . GLN A 1 274 ? 41.385 1.859 -51.682 1.00 82.88 274 GLN A N 1
ATOM 2159 C CA . GLN A 1 274 ? 42.098 2.836 -52.502 1.00 82.88 274 GLN A CA 1
ATOM 2160 C C . GLN A 1 274 ? 43.588 2.487 -52.628 1.00 82.88 274 GLN A C 1
ATOM 2162 O O . GLN A 1 274 ? 44.135 2.546 -53.728 1.00 82.88 274 GLN A O 1
ATOM 2167 N N . VAL A 1 275 ? 44.231 2.060 -51.537 1.00 80.31 275 VAL A N 1
ATOM 2168 C CA . VAL A 1 275 ? 45.617 1.564 -51.556 1.00 80.31 275 VAL A CA 1
ATOM 2169 C C . VAL A 1 275 ? 45.730 0.303 -52.413 1.00 80.31 275 VAL A C 1
ATOM 2171 O O . VAL A 1 275 ? 46.660 0.192 -53.210 1.00 80.31 275 VAL A O 1
ATOM 2174 N N . ASP A 1 276 ? 44.774 -0.618 -52.303 1.00 77.12 276 ASP A N 1
ATOM 2175 C CA . ASP A 1 276 ? 44.762 -1.857 -53.087 1.00 77.12 276 ASP A CA 1
ATOM 2176 C C . ASP A 1 276 ? 44.551 -1.581 -54.589 1.00 77.12 276 ASP A C 1
ATOM 2178 O O . ASP A 1 276 ? 45.280 -2.091 -55.439 1.00 77.12 276 ASP A O 1
ATOM 2182 N N . SER A 1 277 ? 43.656 -0.646 -54.930 1.00 73.69 277 SER A N 1
ATOM 2183 C CA . SER A 1 277 ? 43.503 -0.123 -56.295 1.00 73.69 277 SER A CA 1
ATOM 2184 C C . SER A 1 277 ? 44.786 0.530 -56.826 1.00 73.69 277 SER A C 1
ATOM 2186 O O . SER A 1 277 ? 45.087 0.411 -58.014 1.00 73.69 277 SER A O 1
ATOM 2188 N N . GLY A 1 278 ? 45.546 1.223 -55.972 1.00 75.56 278 GLY A N 1
ATOM 2189 C CA . GLY A 1 278 ? 46.841 1.801 -56.336 1.00 75.56 278 GLY A CA 1
ATOM 2190 C C . GLY A 1 278 ? 47.888 0.728 -56.648 1.00 75.56 278 GLY A C 1
ATOM 2191 O O . GLY A 1 278 ? 48.609 0.835 -57.639 1.00 75.56 278 GLY A O 1
ATOM 2192 N N . ARG A 1 279 ? 47.923 -0.353 -55.859 1.00 78.25 279 ARG A N 1
ATOM 2193 C CA . ARG A 1 279 ? 48.796 -1.511 -56.116 1.00 78.25 279 ARG A CA 1
ATOM 2194 C C . ARG A 1 279 ? 48.425 -2.230 -57.411 1.00 78.25 279 ARG A C 1
ATOM 2196 O O . ARG A 1 279 ? 49.320 -2.570 -58.177 1.00 78.25 279 ARG A O 1
ATOM 2203 N N . MET A 1 280 ? 47.133 -2.380 -57.710 1.00 73.06 280 MET A N 1
ATOM 2204 C CA . MET A 1 280 ? 46.670 -2.936 -58.990 1.00 73.06 280 MET A CA 1
ATOM 2205 C C . MET A 1 280 ? 47.169 -2.126 -60.192 1.00 73.06 280 MET A C 1
ATOM 2207 O O . MET A 1 280 ? 47.602 -2.713 -61.180 1.00 73.06 280 MET A O 1
ATOM 2211 N N . CYS A 1 281 ? 47.194 -0.793 -60.099 1.00 78.00 281 CYS A N 1
ATOM 2212 C CA . CYS A 1 281 ? 47.761 0.058 -61.150 1.00 78.00 281 CYS A CA 1
ATOM 2213 C C . CYS A 1 281 ? 49.261 -0.212 -61.360 1.00 78.00 281 CYS A C 1
ATOM 2215 O O . CYS A 1 281 ? 49.712 -0.377 -62.494 1.00 78.00 281 CYS A O 1
ATOM 2217 N N . ILE A 1 282 ? 50.024 -0.342 -60.268 1.00 86.38 282 ILE A N 1
ATOM 2218 C CA . ILE A 1 282 ? 51.456 -0.672 -60.325 1.00 86.38 282 ILE A CA 1
ATOM 2219 C C . ILE A 1 282 ? 51.673 -2.049 -60.970 1.00 86.38 282 ILE A C 1
ATOM 2221 O O . ILE A 1 282 ? 52.556 -2.188 -61.816 1.00 86.38 282 ILE A O 1
ATOM 2225 N N . TYR A 1 283 ? 50.857 -3.054 -60.634 1.00 87.12 283 TYR A N 1
ATOM 2226 C CA . TYR A 1 283 ? 50.946 -4.379 -61.255 1.00 87.12 283 TYR A CA 1
ATOM 2227 C C . TYR A 1 283 ? 50.634 -4.350 -62.756 1.00 87.12 283 TYR A C 1
ATOM 2229 O O . TYR A 1 283 ? 51.372 -4.954 -63.531 1.00 87.12 283 TYR A O 1
ATOM 2237 N N . VAL A 1 284 ? 49.598 -3.619 -63.183 1.00 86.00 284 VAL A N 1
ATOM 2238 C CA . VAL A 1 284 ? 49.257 -3.457 -64.609 1.00 86.00 284 VAL A CA 1
ATOM 2239 C C . VAL A 1 284 ? 50.384 -2.754 -65.367 1.00 86.00 284 VAL A C 1
ATOM 2241 O O . VAL A 1 284 ? 50.778 -3.206 -66.440 1.00 86.00 284 VAL A O 1
ATOM 2244 N N . PHE A 1 285 ? 50.954 -1.688 -64.803 1.00 88.44 285 PHE A N 1
ATOM 2245 C CA . PHE A 1 285 ? 52.072 -0.973 -65.419 1.00 88.44 285 PHE A CA 1
ATOM 2246 C C . PHE A 1 285 ? 53.330 -1.850 -65.529 1.00 88.44 285 PHE A C 1
ATOM 2248 O O . PHE A 1 285 ? 53.961 -1.904 -66.584 1.00 88.44 285 PHE A O 1
ATOM 2255 N N . CYS A 1 286 ? 53.655 -2.599 -64.472 1.00 90.56 286 CYS A N 1
ATOM 2256 C CA . CYS A 1 286 ? 54.760 -3.557 -64.479 1.00 90.56 286 CYS A CA 1
ATOM 2257 C C . CYS A 1 286 ? 54.547 -4.655 -65.538 1.00 90.56 286 CYS A C 1
ATOM 2259 O O . CYS A 1 286 ? 55.464 -4.967 -66.296 1.00 90.56 286 CYS A O 1
ATOM 2261 N N . PHE A 1 287 ? 53.321 -5.181 -65.659 1.00 91.12 287 PHE A N 1
ATOM 2262 C CA . PHE A 1 287 ? 52.964 -6.162 -66.685 1.00 91.12 287 PHE A CA 1
ATOM 2263 C C . PHE A 1 287 ? 53.137 -5.611 -68.107 1.00 91.12 287 PHE A C 1
ATOM 2265 O O . PHE A 1 287 ? 53.677 -6.311 -68.959 1.00 91.12 287 PHE A O 1
ATOM 2272 N N . LEU A 1 288 ? 52.747 -4.358 -68.368 1.00 90.31 288 LEU A N 1
ATOM 2273 C CA . LEU A 1 288 ? 52.932 -3.720 -69.678 1.00 90.31 288 LEU A CA 1
ATOM 2274 C C . LEU A 1 288 ? 54.411 -3.583 -70.058 1.00 90.31 288 LEU A C 1
ATOM 2276 O O . LEU A 1 288 ? 54.772 -3.864 -71.199 1.00 90.31 288 LEU A O 1
ATOM 2280 N N . ILE A 1 289 ? 55.273 -3.202 -69.110 1.00 91.88 289 ILE A N 1
ATOM 2281 C CA . ILE A 1 289 ? 56.724 -3.133 -69.343 1.00 91.88 289 ILE A CA 1
ATOM 2282 C C . ILE A 1 289 ? 57.279 -4.525 -69.658 1.00 91.88 289 ILE A C 1
ATOM 2284 O O . ILE A 1 289 ? 58.050 -4.687 -70.603 1.00 91.88 289 ILE A O 1
ATOM 2288 N N . LEU A 1 290 ? 56.868 -5.538 -68.893 1.00 90.88 290 LEU A N 1
ATOM 2289 C CA . LEU A 1 290 ? 57.354 -6.906 -69.054 1.00 90.88 290 LEU A CA 1
ATOM 2290 C C . LEU A 1 290 ? 56.884 -7.519 -70.383 1.00 90.88 290 LEU A C 1
ATOM 2292 O O . LEU A 1 290 ? 57.685 -8.107 -71.106 1.00 90.88 290 LEU A O 1
ATOM 2296 N N . ALA A 1 291 ? 55.621 -7.302 -70.758 1.00 90.06 291 ALA A N 1
ATOM 2297 C CA . ALA A 1 291 ? 55.079 -7.683 -72.060 1.00 90.06 291 ALA A CA 1
ATOM 2298 C C . ALA A 1 291 ? 55.783 -6.947 -73.212 1.00 90.06 291 ALA A C 1
ATOM 2300 O O . ALA A 1 291 ? 56.087 -7.562 -74.232 1.00 90.06 291 ALA A O 1
ATOM 2301 N N . GLY A 1 292 ? 56.095 -5.658 -73.040 1.00 91.56 292 GLY A N 1
ATOM 2302 C CA . GLY A 1 292 ? 56.863 -4.871 -74.003 1.00 91.56 292 GLY A CA 1
ATOM 2303 C C . GLY A 1 292 ? 58.285 -5.398 -74.203 1.00 91.56 292 GLY A C 1
ATOM 2304 O O . GLY A 1 292 ? 58.733 -5.519 -75.340 1.00 91.56 292 GLY A O 1
ATOM 2305 N N . LEU A 1 293 ? 58.976 -5.783 -73.124 1.00 90.81 293 LEU A N 1
ATOM 2306 C CA . LEU A 1 293 ? 60.301 -6.408 -73.197 1.00 90.81 293 LEU A CA 1
ATOM 2307 C C . LEU A 1 293 ? 60.253 -7.761 -73.909 1.00 90.81 293 LEU A C 1
ATOM 2309 O O . LEU A 1 293 ? 61.042 -7.997 -74.820 1.00 90.81 293 LEU A O 1
ATOM 2313 N N . VAL A 1 294 ? 59.310 -8.631 -73.540 1.00 89.56 294 VAL A N 1
ATOM 2314 C CA . VAL A 1 294 ? 59.140 -9.940 -74.190 1.00 89.56 294 VAL A CA 1
ATOM 2315 C C . VAL A 1 294 ? 58.793 -9.771 -75.671 1.00 89.56 294 VAL A C 1
ATOM 2317 O O . VAL A 1 294 ? 59.400 -10.421 -76.519 1.00 89.56 294 VAL A O 1
ATOM 2320 N N . GLY A 1 295 ? 57.872 -8.862 -76.002 1.00 88.75 295 GLY A N 1
ATOM 2321 C CA . GLY A 1 295 ? 57.504 -8.544 -77.381 1.00 88.75 295 GLY A CA 1
ATOM 2322 C C . GLY A 1 295 ? 58.668 -7.962 -78.184 1.00 88.75 295 GLY A C 1
ATOM 2323 O O . GLY A 1 295 ? 58.893 -8.379 -79.315 1.00 88.75 295 GLY A O 1
ATOM 2324 N N . GLY A 1 296 ? 59.457 -7.063 -77.590 1.00 87.56 296 GLY A N 1
ATOM 2325 C CA . GLY A 1 296 ? 60.662 -6.503 -78.203 1.00 87.56 296 GLY A CA 1
ATOM 2326 C C . GLY A 1 296 ? 61.727 -7.565 -78.472 1.00 87.56 296 GLY A C 1
ATOM 2327 O O . GLY A 1 296 ? 62.293 -7.595 -79.562 1.00 87.56 296 GLY A O 1
ATOM 2328 N N . ILE A 1 297 ? 61.952 -8.485 -77.529 1.00 86.00 297 ILE A N 1
ATOM 2329 C CA . ILE A 1 297 ? 62.869 -9.615 -77.725 1.00 86.00 297 ILE A CA 1
ATOM 2330 C C . ILE A 1 297 ? 62.347 -10.541 -78.826 1.00 86.00 297 ILE A C 1
ATOM 2332 O O . ILE A 1 297 ? 63.124 -10.924 -79.691 1.00 86.00 297 ILE A O 1
ATOM 2336 N N . LEU A 1 298 ? 61.052 -10.873 -78.856 1.00 82.38 298 LEU A N 1
ATOM 2337 C CA . LEU A 1 298 ? 60.457 -11.710 -79.911 1.00 82.38 298 LEU A CA 1
ATOM 2338 C C . LEU A 1 298 ? 60.512 -11.048 -81.296 1.00 82.38 298 LEU A C 1
ATOM 2340 O O . LEU A 1 298 ? 60.724 -11.728 -82.301 1.00 82.38 298 LEU A O 1
ATOM 2344 N N . TYR A 1 299 ? 60.358 -9.725 -81.346 1.00 82.19 299 TYR A N 1
ATOM 2345 C CA . TYR A 1 299 ? 60.488 -8.935 -82.565 1.00 82.19 299 TYR A CA 1
ATOM 2346 C C . TYR A 1 299 ? 61.941 -8.918 -83.062 1.00 82.19 299 TYR A C 1
ATOM 2348 O O . TYR A 1 299 ? 62.200 -9.209 -84.227 1.00 82.19 299 TYR A O 1
ATOM 2356 N N . VAL A 1 300 ? 62.903 -8.660 -82.169 1.00 81.75 300 VAL A N 1
ATOM 2357 C CA . VAL A 1 300 ? 64.343 -8.647 -82.487 1.00 81.75 300 VAL A CA 1
ATOM 2358 C C . VAL A 1 300 ? 64.873 -10.040 -82.834 1.00 81.75 300 VAL A C 1
ATOM 2360 O O . VAL A 1 300 ? 65.701 -10.173 -83.730 1.00 81.75 300 VAL A O 1
ATOM 2363 N N . THR A 1 301 ? 64.389 -11.089 -82.166 1.00 75.38 301 THR A N 1
ATOM 2364 C CA . THR A 1 301 ? 64.777 -12.487 -82.443 1.00 75.38 301 THR A CA 1
ATOM 2365 C C . THR A 1 301 ? 64.097 -13.068 -83.688 1.00 75.38 301 THR A C 1
ATOM 2367 O O . THR A 1 301 ? 64.337 -14.223 -84.029 1.00 75.38 301 THR A O 1
ATOM 2370 N N . GLY A 1 302 ? 63.310 -12.270 -84.422 1.00 64.50 302 GLY A N 1
ATOM 2371 C CA . GLY A 1 302 ? 62.912 -12.583 -85.796 1.00 64.50 302 GLY A CA 1
ATOM 2372 C C . GLY A 1 302 ? 61.912 -13.730 -85.944 1.00 64.50 302 GLY A C 1
ATOM 2373 O O . GLY A 1 302 ? 61.738 -14.243 -87.046 1.00 64.50 302 GLY A O 1
ATOM 2374 N N . VAL A 1 303 ? 61.214 -14.121 -84.875 1.00 60.41 303 VAL A N 1
ATOM 2375 C CA . VAL A 1 303 ? 60.160 -15.153 -84.953 1.00 60.41 303 VAL A CA 1
ATOM 2376 C C . VAL A 1 303 ? 58.899 -14.618 -85.656 1.00 60.41 303 VAL A C 1
ATOM 2378 O O . VAL A 1 303 ? 58.101 -15.391 -86.179 1.00 60.41 303 VAL A O 1
ATOM 2381 N N . ILE A 1 304 ? 58.750 -13.291 -85.756 1.00 57.66 304 ILE A N 1
ATOM 2382 C CA . ILE A 1 304 ? 57.710 -12.617 -86.551 1.00 57.66 304 ILE A CA 1
ATOM 2383 C C . ILE A 1 304 ? 58.396 -11.677 -87.555 1.00 57.66 304 ILE A C 1
ATOM 2385 O O . ILE A 1 304 ? 58.239 -10.460 -87.529 1.00 57.66 304 ILE A O 1
ATOM 2389 N N . GLY A 1 305 ? 59.227 -12.243 -88.431 1.00 52.16 305 GLY A N 1
ATOM 2390 C CA . GLY A 1 305 ? 59.632 -11.564 -89.660 1.00 52.16 305 GLY A CA 1
ATOM 2391 C C . GLY A 1 305 ? 58.447 -11.513 -90.635 1.00 52.16 305 GLY A C 1
ATOM 2392 O O . GLY A 1 305 ? 57.717 -12.503 -90.750 1.00 52.16 305 GLY A O 1
ATOM 2393 N N . PRO A 1 306 ? 58.211 -10.390 -91.337 1.00 54.84 306 PRO A N 1
ATOM 2394 C CA . PRO A 1 306 ? 57.117 -10.287 -92.289 1.00 54.84 306 PRO A CA 1
ATOM 2395 C C . PRO A 1 306 ? 57.299 -11.348 -93.375 1.00 54.84 306 PRO A C 1
ATOM 2397 O O . PRO A 1 306 ? 58.323 -11.389 -94.057 1.00 54.84 306 PRO A O 1
ATOM 2400 N N . SER A 1 307 ? 56.280 -12.189 -93.563 1.00 54.66 307 SER A N 1
ATOM 2401 C CA . SER A 1 307 ? 56.121 -12.982 -94.780 1.00 54.66 307 SER A CA 1
ATOM 2402 C C . SER A 1 307 ? 55.853 -12.019 -95.941 1.00 54.66 307 SER A C 1
ATOM 2404 O O . SER A 1 307 ? 54.722 -11.842 -96.390 1.00 54.66 307 SER A O 1
ATOM 2406 N N . SER A 1 308 ? 56.900 -11.335 -96.402 1.00 49.16 308 SER A N 1
ATOM 2407 C CA . SER A 1 308 ? 56.891 -10.638 -97.678 1.00 49.16 308 SER A CA 1
ATOM 2408 C C . SER A 1 308 ? 57.027 -11.701 -98.758 1.00 49.16 308 SER A C 1
ATOM 2410 O O . SER A 1 308 ? 58.123 -12.097 -99.148 1.00 49.16 308 SER A O 1
ATOM 2412 N N . LYS A 1 309 ? 55.877 -12.210 -99.205 1.00 52.03 309 LYS A N 1
ATOM 2413 C CA . LYS A 1 309 ? 55.761 -12.894 -100.489 1.00 52.03 309 LYS A CA 1
ATOM 2414 C C . LYS A 1 309 ? 56.173 -11.918 -101.593 1.00 52.03 309 LYS A C 1
ATOM 2416 O O . LYS A 1 309 ? 55.384 -11.030 -101.915 1.00 52.03 309 LYS A O 1
ATOM 2421 N N . LYS A 1 310 ? 57.350 -12.139 -102.177 1.00 41.16 310 LYS A N 1
ATOM 2422 C CA . LYS A 1 310 ? 57.643 -12.262 -103.620 1.00 41.16 310 LYS A CA 1
ATOM 2423 C C . LYS A 1 310 ? 59.113 -11.982 -103.888 1.00 41.16 310 LYS A C 1
ATOM 2425 O O . LYS A 1 310 ? 59.607 -10.952 -103.388 1.00 41.16 310 LYS A O 1
#

Secondary structure (DSSP, 8-state):
--HHHHHHHHHHHHHHHHHHHHTT-SS--THHHHHHHHHHHHHHHHHHHHHHS-HHHHHHHHHHHHHHHHHHHHHHHHHHHHS-TTSS-HHHHHHHHHHHHHHHHHHHHHHHHHHHHHHHHT-HHHHHHHHHHHHHHHHHHHHHHT---S-S-----------------------------------S-----TTTHHHHHHHHHHHHHHHHHHHHHHHHHHHHHHHHHHHHHHHHHHHHHHHHHHHHHHHHHHHHHHHHHHHHHHHHHHHHHHHHHHHHHHHHHHHHHHHHHHHHHHHHTTTT------

pLDDT: mean 72.15, std 21.29, range [27.17, 95.19]

Organism: Bodo saltans (NCBI:txid75058)

Radius of gyration: 44.86 Å; chains: 1; bounding box: 101×52×152 Å